Protein AF-A0A7J2K9R0-F1 (afdb_monomer)

Radius of gyration: 17.67 Å; Cα contacts (8 Å, |Δi|>4): 328; chains: 1; bounding box: 55×39×41 Å

Secondary structure (DSSP, 8-state):
-EEEEES--SBSSHHHHHHHHHHHHHHHTT-EEEEEEE-HHHHTT-SSSPBPS-PPPTTEEEEEEPPPTTTTTS--EE-HHHHHHS--SEEEEE--TTS-HHHHHHHHHHHHHHS-EEEE-----HHHHHHHHTS--SEEEES-HHHHHHTGGGG-HHHHTTEEE-PPP----TT-PPPPPGGGTTS-------

Sequence (194 aa):
MRIAIMSRWNATCGVSLHAEIIGRKFRELGHDVIVYAPTLESADTDWHHRHIDVIDEPWVHRVFEETDEYLYPAGGSIRSEELLEDDYDAFILESVVRFPINEFKRIASKIKKKAPLILVMHLGYIRDVDPFMEIDWDKIVVFDSRYAKEILSTYGRRVEEKIVESSYPCPIFDDVKPIRLKSLEDVFLFFTFG

Nearest PDB structures (foldseek):
  1ya6-assembly1_A  TM=5.634E-01  e=8.699E-05  Tequatrovirus T4
  8uvk-assembly1_A  TM=5.642E-01  e=7.621E-03  Campylobacter jejuni
  1qo0-assembly1_E  TM=5.357E-01  e=3.240E-02  Pseudomonas aeruginosa
  3gg7-assembly1_A  TM=3.828E-01  e=9.911E-02  Deinococcus radiodurans
  3h21-assembly2_B-3  TM=3.371E-01  e=3.457E+00  Bacillus anthracis str. A2012

Solvent-accessible surface area (backbone atoms only — not comparable to full-atom values): 11271 Å² total; per-residue (Å²): 96,36,36,36,38,36,33,56,63,66,34,57,36,76,63,12,50,51,49,49,56,53,52,54,48,40,42,76,75,67,31,46,60,38,35,40,21,48,26,68,77,45,41,51,71,37,91,76,37,34,68,50,101,67,84,78,57,98,47,56,41,63,45,27,34,46,25,49,73,90,46,46,62,45,58,46,43,61,57,57,62,64,68,66,70,56,82,41,64,31,37,38,35,51,51,56,78,34,50,25,51,62,57,46,60,77,45,47,71,62,49,44,75,67,17,57,32,32,39,37,62,67,74,91,46,63,84,71,43,52,74,59,69,77,49,88,60,64,32,37,35,31,56,45,69,64,56,42,61,75,54,47,48,80,68,36,68,84,49,53,79,29,56,41,79,50,68,75,84,80,85,82,68,93,85,70,73,92,78,79,58,77,94,47,72,90,49,90,78,87,80,82,92,131

pLDDT: mean 91.91, std 8.87, range [48.78, 98.81]

Foldseek 3Di:
DEEEEEFADQKLDLLNVLCCVVQVVCVVVVYHYAYAHADQVQQCVDPRIHHDPDDDDPRYDNFKHWADLVQPQADIEGNVVVLLVDAGQAYEYEDDSRHNLVRCQVCLVSSCVRYQYEYEDPDDDLVSCVSVLVHQHQAYEYQDVVSCVVRVCVSPDSHVVRYDHDHRDDDDDPPDDDDDDPVCPPPDDPDDDD

Mean predicted aligned error: 5.32 Å

Structure (mmCIF, N/CA/C/O backbone):
data_AF-A0A7J2K9R0-F1
#
_entry.id   AF-A0A7J2K9R0-F1
#
loop_
_atom_site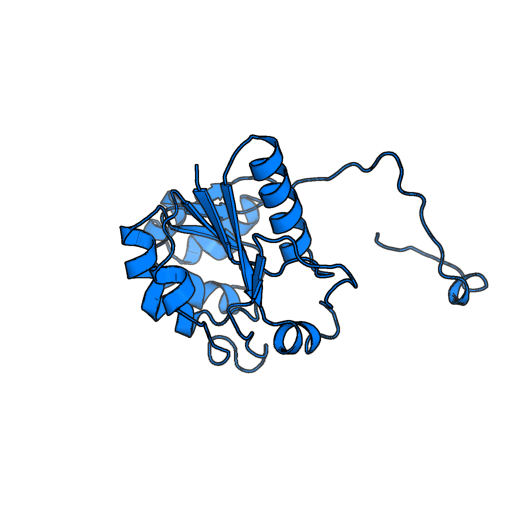.group_PDB
_atom_site.id
_atom_site.type_symbol
_atom_site.label_atom_id
_atom_site.label_alt_id
_atom_site.label_comp_id
_atom_site.label_asym_id
_atom_site.label_entity_id
_atom_site.label_seq_id
_atom_site.pdbx_PDB_ins_code
_atom_site.Cartn_x
_atom_site.Cartn_y
_atom_site.Cartn_z
_atom_site.occupancy
_atom_site.B_iso_or_equiv
_atom_site.auth_seq_id
_atom_site.auth_comp_id
_atom_site.auth_asym_id
_atom_site.auth_atom_id
_atom_site.pdbx_PDB_model_num
ATOM 1 N N . MET A 1 1 ? -11.243 -15.883 0.792 1.00 95.12 1 MET A N 1
ATOM 2 C CA . MET A 1 1 ? -11.508 -14.450 1.049 1.00 95.12 1 MET A CA 1
ATOM 3 C C . MET A 1 1 ? -11.116 -13.658 -0.180 1.00 95.12 1 MET A C 1
ATOM 5 O O . MET A 1 1 ? -10.231 -14.129 -0.888 1.00 95.12 1 MET A O 1
ATOM 9 N N . ARG A 1 2 ? -11.725 -12.494 -0.396 1.00 97.81 2 ARG A N 1
ATOM 10 C CA . ARG A 1 2 ? -11.329 -11.489 -1.387 1.00 97.81 2 ARG A CA 1
ATOM 11 C C . ARG A 1 2 ? -10.527 -10.389 -0.695 1.00 97.81 2 ARG A C 1
ATOM 13 O O . ARG A 1 2 ? -11.052 -9.706 0.175 1.00 97.81 2 ARG A O 1
ATOM 20 N N . ILE A 1 3 ? -9.243 -10.270 -1.009 1.00 98.56 3 ILE A N 1
ATOM 21 C CA . ILE A 1 3 ? -8.293 -9.386 -0.325 1.00 98.56 3 ILE A CA 1
ATOM 22 C C . ILE A 1 3 ? -7.865 -8.297 -1.304 1.00 98.56 3 ILE A C 1
ATOM 24 O O . ILE A 1 3 ? -7.267 -8.591 -2.336 1.00 98.56 3 ILE A O 1
ATOM 28 N N . ALA A 1 4 ? -8.159 -7.044 -0.974 1.00 98.56 4 ALA A N 1
ATOM 29 C CA . ALA A 1 4 ? -7.649 -5.896 -1.707 1.00 98.56 4 ALA A CA 1
ATOM 30 C C . ALA A 1 4 ? -6.278 -5.487 -1.154 1.00 98.56 4 ALA A C 1
ATOM 32 O O . ALA A 1 4 ? -6.114 -5.374 0.062 1.00 98.56 4 ALA A O 1
ATOM 33 N N . ILE A 1 5 ? -5.312 -5.243 -2.038 1.00 98.69 5 ILE A N 1
ATOM 34 C CA . ILE A 1 5 ? -3.982 -4.723 -1.704 1.00 98.69 5 ILE A CA 1
ATOM 35 C C . ILE A 1 5 ? -3.754 -3.449 -2.512 1.00 98.69 5 ILE A C 1
ATOM 37 O O . ILE A 1 5 ? -3.741 -3.486 -3.737 1.00 98.69 5 ILE A O 1
ATOM 41 N N . MET A 1 6 ? -3.557 -2.321 -1.841 1.00 98.56 6 MET A N 1
ATOM 42 C CA . MET A 1 6 ? -3.201 -1.055 -2.469 1.00 98.56 6 MET A CA 1
ATOM 43 C C . MET A 1 6 ? -1.718 -0.777 -2.246 1.00 98.56 6 MET A C 1
ATOM 45 O O . MET A 1 6 ? -1.290 -0.561 -1.113 1.00 98.56 6 MET A O 1
ATOM 49 N N . SER A 1 7 ? -0.938 -0.829 -3.322 1.00 97.88 7 SER A N 1
ATOM 50 C CA . SER A 1 7 ? 0.524 -0.739 -3.288 1.00 97.88 7 SER A CA 1
ATOM 51 C C . SER A 1 7 ? 1.077 -0.411 -4.674 1.00 97.88 7 SER A C 1
ATOM 53 O O . SER A 1 7 ? 0.404 -0.607 -5.682 1.00 97.88 7 SER A O 1
ATOM 55 N N . ARG A 1 8 ? 2.349 -0.012 -4.755 1.00 95.62 8 ARG A N 1
ATOM 56 C CA . ARG A 1 8 ? 3.124 -0.256 -5.983 1.00 95.62 8 ARG A CA 1
ATOM 57 C C . ARG A 1 8 ? 3.159 -1.762 -6.280 1.00 95.62 8 ARG A C 1
ATOM 59 O O . ARG A 1 8 ? 3.132 -2.573 -5.353 1.00 95.62 8 ARG A O 1
ATOM 66 N N . TRP A 1 9 ? 3.196 -2.117 -7.561 1.00 96.50 9 TRP A N 1
ATOM 67 C CA . TRP A 1 9 ? 3.180 -3.505 -8.027 1.00 96.50 9 TRP A CA 1
ATOM 68 C C . TRP A 1 9 ? 4.030 -3.663 -9.286 1.00 96.50 9 TRP A C 1
ATOM 70 O O . TRP A 1 9 ? 3.984 -2.784 -10.157 1.00 96.50 9 TRP A O 1
ATOM 80 N N . ASN A 1 10 ? 4.766 -4.775 -9.385 1.00 94.75 10 ASN A N 1
ATOM 81 C CA . ASN A 1 10 ? 5.724 -5.050 -10.456 1.00 94.75 10 ASN A CA 1
ATOM 82 C C . ASN A 1 10 ? 6.763 -3.920 -10.612 1.00 94.75 10 ASN A C 1
ATOM 84 O O . ASN A 1 10 ? 7.117 -3.541 -11.724 1.00 94.75 10 ASN A O 1
ATOM 88 N N . ALA A 1 11 ? 7.246 -3.351 -9.502 1.00 92.00 11 ALA A N 1
ATOM 89 C CA . ALA A 1 11 ? 8.170 -2.216 -9.497 1.00 92.00 11 ALA A CA 1
ATOM 90 C C . ALA A 1 11 ? 9.454 -2.509 -8.707 1.00 92.00 11 ALA A C 1
ATOM 92 O O . ALA A 1 11 ? 9.451 -3.283 -7.750 1.00 92.00 11 ALA A O 1
ATOM 93 N N . THR A 1 12 ? 10.555 -1.829 -9.044 1.00 88.38 12 THR A N 1
ATOM 94 C CA . THR A 1 12 ? 11.846 -1.918 -8.335 1.00 88.38 12 THR A CA 1
ATOM 95 C C . THR A 1 12 ? 11.802 -1.188 -6.985 1.00 88.38 12 THR A C 1
ATOM 97 O O . THR A 1 12 ? 12.500 -0.202 -6.762 1.00 88.38 12 THR A O 1
ATOM 100 N N . CYS A 1 13 ? 10.930 -1.628 -6.079 1.00 87.62 13 CYS A N 1
ATOM 101 C CA . CYS A 1 13 ? 10.645 -0.986 -4.800 1.00 87.62 13 CYS A CA 1
ATOM 102 C C . CYS A 1 13 ? 10.449 -2.041 -3.706 1.00 87.62 13 CYS A C 1
ATOM 104 O O . CYS A 1 13 ? 9.727 -3.012 -3.914 1.00 87.62 13 CYS A O 1
ATOM 106 N N . GLY A 1 14 ? 11.022 -1.828 -2.516 1.00 89.81 14 GLY A N 1
ATOM 107 C CA . GLY A 1 14 ? 10.841 -2.738 -1.375 1.00 89.81 14 GLY A CA 1
ATOM 108 C C . GLY A 1 14 ? 9.377 -2.881 -0.936 1.00 89.81 14 GLY A C 1
ATOM 109 O O . GLY A 1 14 ? 8.972 -3.946 -0.474 1.00 89.81 14 GLY A O 1
ATOM 110 N N . VAL A 1 15 ? 8.560 -1.846 -1.147 1.00 94.12 15 VAL A N 1
ATOM 111 C CA . VAL A 1 15 ? 7.116 -1.904 -0.883 1.00 94.12 15 VAL A CA 1
ATOM 112 C C . VAL A 1 15 ? 6.398 -2.782 -1.911 1.00 94.12 15 VAL A C 1
ATOM 114 O O . VAL A 1 15 ? 5.591 -3.628 -1.534 1.00 94.12 15 VAL A O 1
ATOM 117 N N . SER A 1 16 ? 6.764 -2.660 -3.194 1.00 94.75 16 SER A N 1
ATOM 118 C CA . SER A 1 16 ? 6.266 -3.549 -4.257 1.00 94.75 16 SER A CA 1
ATOM 119 C C . SER A 1 16 ? 6.641 -4.997 -3.969 1.00 94.75 16 SER A C 1
ATOM 121 O O . SER A 1 16 ? 5.772 -5.860 -3.953 1.00 94.75 16 SER A O 1
ATOM 123 N N . LEU A 1 17 ? 7.910 -5.254 -3.633 1.00 93.81 17 LEU A N 1
ATOM 124 C CA . LEU A 1 17 ? 8.387 -6.594 -3.298 1.00 93.81 17 LEU A CA 1
ATOM 125 C C . LEU A 1 17 ? 7.585 -7.212 -2.144 1.00 93.81 17 LEU A C 1
ATOM 127 O O . LEU A 1 17 ? 7.171 -8.367 -2.236 1.00 93.81 17 LEU A O 1
ATOM 131 N N . HIS A 1 18 ? 7.326 -6.445 -1.080 1.00 96.25 18 HIS A N 1
ATOM 132 C CA . HIS A 1 18 ? 6.516 -6.907 0.046 1.00 96.25 18 HIS A CA 1
ATOM 133 C C . HIS A 1 18 ? 5.105 -7.302 -0.398 1.00 96.25 18 HIS A C 1
ATOM 135 O O . HIS A 1 18 ? 4.678 -8.436 -0.164 1.00 96.25 18 HIS A O 1
ATOM 141 N N . ALA A 1 19 ? 4.418 -6.382 -1.082 1.00 97.31 19 ALA A N 1
ATOM 142 C CA . ALA A 1 19 ? 3.061 -6.568 -1.579 1.00 97.31 19 ALA A CA 1
ATOM 143 C C . ALA A 1 19 ? 2.961 -7.778 -2.516 1.00 97.31 19 ALA A C 1
ATOM 145 O O . ALA A 1 19 ? 2.031 -8.577 -2.410 1.00 97.31 19 ALA A O 1
ATOM 146 N N . GLU A 1 20 ? 3.939 -7.944 -3.407 1.00 96.50 20 GLU A N 1
ATOM 147 C CA . GLU A 1 20 ? 4.002 -9.043 -4.365 1.00 96.50 20 GLU A CA 1
ATOM 148 C C . GLU A 1 20 ? 4.180 -10.393 -3.680 1.00 96.50 20 GLU A C 1
ATOM 150 O O . GLU A 1 20 ? 3.450 -11.333 -3.997 1.00 96.50 20 GLU A O 1
ATOM 155 N N . ILE A 1 21 ? 5.088 -10.492 -2.704 1.00 94.88 21 ILE A N 1
ATOM 156 C CA . ILE A 1 21 ? 5.296 -11.726 -1.935 1.00 94.88 21 ILE A CA 1
ATOM 157 C C . ILE A 1 21 ? 3.995 -12.137 -1.241 1.00 94.88 21 ILE A C 1
ATOM 159 O O . ILE A 1 21 ? 3.545 -13.275 -1.401 1.00 94.88 21 ILE A O 1
ATOM 163 N N . ILE A 1 22 ? 3.362 -11.224 -0.496 1.00 95.88 22 ILE A N 1
ATOM 164 C CA . ILE A 1 22 ? 2.149 -11.562 0.261 1.00 95.88 22 ILE A CA 1
ATOM 165 C C . ILE A 1 22 ? 0.951 -11.797 -0.664 1.00 95.88 22 ILE A C 1
ATOM 167 O O . ILE A 1 22 ? 0.213 -12.762 -0.477 1.00 95.88 22 ILE A O 1
ATOM 171 N N . GLY A 1 23 ? 0.780 -10.974 -1.701 1.00 97.00 23 GLY A N 1
ATOM 172 C CA . GLY A 1 23 ? -0.342 -11.049 -2.630 1.00 97.00 23 GLY A CA 1
ATOM 173 C C . GLY A 1 23 ? -0.314 -12.338 -3.442 1.00 97.00 23 GLY A C 1
ATOM 174 O O . GLY A 1 23 ? -1.319 -13.048 -3.521 1.00 97.00 23 GLY A O 1
ATOM 175 N N . ARG A 1 24 ? 0.856 -12.712 -3.974 1.00 95.81 24 ARG A N 1
ATOM 176 C CA . ARG A 1 24 ? 1.040 -13.996 -4.667 1.00 95.81 24 ARG A CA 1
ATOM 177 C C . ARG A 1 24 ? 0.840 -15.164 -3.706 1.00 95.81 24 ARG A C 1
ATOM 179 O O . ARG A 1 24 ? 0.155 -16.123 -4.062 1.00 95.81 24 ARG A O 1
ATOM 186 N N . LYS A 1 25 ? 1.326 -15.065 -2.462 1.00 95.56 25 LYS A N 1
ATOM 187 C CA . LYS A 1 25 ? 1.118 -16.130 -1.475 1.00 95.56 25 LYS A CA 1
ATOM 188 C C . LYS A 1 25 ? -0.350 -16.306 -1.083 1.00 95.56 25 LYS A C 1
ATOM 190 O O . LYS A 1 25 ? -0.807 -17.438 -0.946 1.00 95.56 25 LYS A O 1
ATOM 195 N N . PHE A 1 26 ? -1.118 -15.224 -0.962 1.00 97.31 26 PHE A N 1
ATOM 196 C CA . PHE A 1 26 ? -2.565 -15.307 -0.753 1.00 97.31 26 PHE A CA 1
ATOM 197 C C . PHE A 1 26 ? -3.266 -16.027 -1.911 1.00 97.31 26 PHE A C 1
ATOM 199 O O . PHE A 1 26 ? -4.126 -16.873 -1.661 1.00 97.31 26 PHE A O 1
ATOM 206 N N . ARG A 1 27 ? -2.868 -15.768 -3.163 1.00 97.12 27 ARG A N 1
ATOM 207 C CA . ARG A 1 27 ? -3.390 -16.502 -4.331 1.00 97.12 27 ARG A CA 1
ATOM 208 C C . ARG A 1 27 ? -3.074 -17.994 -4.258 1.00 97.12 27 ARG A C 1
ATOM 210 O O . ARG A 1 27 ? -3.976 -18.804 -4.451 1.00 97.12 27 ARG A O 1
ATOM 217 N N . GLU A 1 28 ? -1.836 -18.363 -3.929 1.00 96.38 28 GLU A N 1
ATOM 218 C CA . GLU A 1 28 ? -1.441 -19.771 -3.748 1.00 96.38 28 GLU A CA 1
ATOM 219 C C . GLU A 1 28 ? -2.262 -20.482 -2.665 1.00 96.38 28 GLU A C 1
ATOM 221 O O . GLU A 1 28 ? -2.574 -21.664 -2.792 1.00 96.38 28 GLU A O 1
ATOM 226 N N . LEU A 1 29 ? -2.640 -19.758 -1.609 1.00 97.50 29 LEU A N 1
ATOM 227 C CA . LEU A 1 29 ? -3.485 -20.260 -0.525 1.00 97.50 29 LEU A CA 1
ATOM 228 C C . LEU A 1 29 ? -4.987 -20.289 -0.880 1.00 97.50 29 LEU A C 1
ATOM 230 O O . LEU A 1 29 ? -5.807 -20.642 -0.035 1.00 97.50 29 LEU A O 1
ATOM 234 N N . GLY A 1 30 ? -5.364 -19.948 -2.117 1.00 97.88 30 GLY A N 1
ATOM 235 C CA . GLY A 1 30 ? -6.742 -20.021 -2.611 1.00 97.88 30 GLY A CA 1
ATOM 236 C C . GLY A 1 30 ? -7.597 -18.787 -2.316 1.00 97.88 30 GLY A C 1
ATOM 237 O O . GLY A 1 30 ? -8.825 -18.857 -2.401 1.00 97.88 30 GLY A O 1
ATOM 238 N N . HIS A 1 31 ? -6.985 -17.655 -1.961 1.00 98.25 31 HIS A N 1
ATOM 239 C CA . HIS A 1 31 ? -7.700 -16.389 -1.817 1.00 98.25 31 HIS A CA 1
ATOM 240 C C . HIS A 1 31 ? -7.885 -15.697 -3.176 1.00 98.25 31 HIS A C 1
ATOM 242 O O . HIS A 1 31 ? -7.085 -15.841 -4.104 1.00 98.25 31 HIS A O 1
ATOM 248 N N . ASP A 1 32 ? -8.953 -14.915 -3.288 1.00 97.94 32 ASP A N 1
ATOM 249 C CA . ASP A 1 32 ? -9.110 -13.948 -4.365 1.00 97.94 32 ASP A CA 1
ATOM 250 C C . ASP A 1 32 ? -8.348 -12.679 -3.976 1.00 97.94 32 ASP A C 1
ATOM 252 O O . ASP A 1 32 ? -8.486 -12.211 -2.848 1.00 97.94 32 ASP A O 1
ATOM 256 N N . VAL A 1 33 ? -7.495 -12.159 -4.854 1.00 98.38 33 VAL A N 1
ATOM 257 C CA . VAL A 1 33 ? -6.685 -10.964 -4.567 1.00 98.38 33 VAL A CA 1
ATOM 258 C C . VAL A 1 33 ? -6.966 -9.954 -5.654 1.00 98.38 33 VAL A C 1
ATOM 260 O O . VAL A 1 33 ? -6.998 -10.336 -6.817 1.00 98.38 33 VAL A O 1
ATOM 263 N N . ILE A 1 34 ? -7.147 -8.698 -5.265 1.00 98.19 34 ILE A N 1
ATOM 264 C CA . ILE A 1 34 ? -7.205 -7.547 -6.164 1.00 98.19 34 ILE A CA 1
ATOM 265 C C . ILE A 1 34 ? -6.068 -6.622 -5.766 1.00 98.19 34 ILE A C 1
ATOM 267 O O . ILE A 1 34 ? -5.892 -6.333 -4.581 1.00 98.19 34 ILE A O 1
ATOM 271 N N . VAL A 1 35 ? -5.312 -6.141 -6.741 1.00 98.50 35 VAL A N 1
ATOM 272 C CA . VAL A 1 35 ? -4.253 -5.163 -6.521 1.00 98.50 35 VAL A CA 1
ATOM 273 C C . VAL A 1 35 ? -4.682 -3.827 -7.104 1.00 98.50 35 VAL A C 1
ATOM 275 O O . VAL A 1 35 ? -5.047 -3.748 -8.270 1.00 98.50 35 VAL A O 1
ATOM 278 N N . TYR A 1 36 ? -4.582 -2.771 -6.307 1.00 98.38 36 TYR A N 1
ATOM 279 C CA . TYR A 1 36 ? -4.724 -1.389 -6.739 1.00 98.38 36 T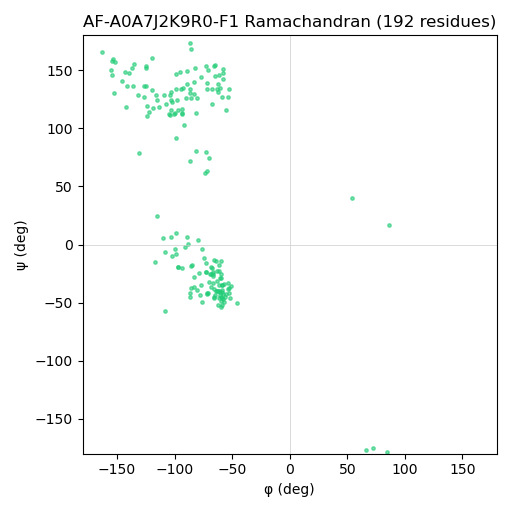YR A CA 1
ATOM 280 C C . TYR A 1 36 ? -3.340 -0.747 -6.783 1.00 98.38 36 TYR A C 1
ATOM 282 O O . TYR A 1 36 ? -2.710 -0.550 -5.744 1.00 98.38 36 TYR A O 1
ATOM 290 N N . ALA A 1 37 ? -2.874 -0.431 -7.985 1.00 97.56 37 ALA A N 1
ATOM 291 C CA . ALA A 1 37 ? -1.526 0.043 -8.272 1.00 97.56 37 ALA A CA 1
ATOM 292 C C . ALA A 1 37 ? -1.530 1.439 -8.916 1.00 97.56 37 ALA A C 1
ATOM 294 O O . ALA A 1 37 ? -2.558 1.858 -9.459 1.00 97.56 37 ALA A O 1
ATOM 295 N N . PRO A 1 38 ? -0.408 2.178 -8.875 1.00 96.56 38 PRO A N 1
ATOM 296 C CA . PRO A 1 38 ? -0.314 3.446 -9.579 1.00 96.56 38 PRO A CA 1
ATOM 297 C C . PRO A 1 38 ? -0.248 3.218 -11.085 1.00 96.56 38 PRO A C 1
ATOM 299 O O . PRO A 1 38 ? 0.288 2.193 -11.520 1.00 96.56 38 PRO A O 1
ATOM 302 N N . THR A 1 39 ? -0.744 4.159 -11.888 1.00 95.12 39 THR A N 1
ATOM 303 C CA . THR A 1 39 ? -0.547 4.107 -13.343 1.00 95.12 39 THR A CA 1
ATOM 304 C C . THR A 1 39 ? 0.941 4.084 -13.685 1.00 95.12 39 THR A C 1
ATOM 306 O O . THR A 1 39 ? 1.783 4.584 -12.936 1.00 95.12 39 THR A O 1
ATOM 309 N N . LEU A 1 40 ? 1.270 3.462 -14.818 1.00 91.50 40 LEU A N 1
ATOM 310 C CA . LEU A 1 40 ? 2.658 3.321 -15.258 1.00 91.50 40 LEU A CA 1
ATOM 311 C C . LEU A 1 40 ? 3.308 4.689 -15.489 1.00 91.50 40 LEU A C 1
ATOM 313 O O . LEU A 1 40 ? 4.440 4.904 -15.071 1.00 91.50 40 LEU A O 1
ATOM 317 N N . GLU A 1 41 ? 2.558 5.630 -16.074 1.00 89.25 41 GLU A N 1
ATOM 318 C CA . GLU A 1 41 ? 3.017 7.004 -16.294 1.00 89.25 41 GLU A CA 1
ATOM 319 C C . GLU A 1 41 ? 3.393 7.685 -14.974 1.00 89.25 41 GLU A C 1
ATOM 321 O O . GLU A 1 41 ? 4.477 8.256 -14.881 1.00 89.25 41 GLU A O 1
ATOM 326 N N . SER A 1 42 ? 2.553 7.563 -13.940 1.00 89.69 42 SER A N 1
ATOM 327 C CA . SER A 1 42 ? 2.855 8.094 -12.608 1.00 89.69 42 SER A CA 1
ATOM 328 C C . SER A 1 42 ? 4.082 7.450 -11.986 1.00 89.69 42 SER A C 1
ATOM 330 O O . SER A 1 42 ? 4.988 8.146 -11.525 1.00 89.69 42 SER A O 1
ATOM 332 N N . ALA A 1 43 ? 4.102 6.116 -11.959 1.00 84.62 43 ALA A N 1
ATOM 333 C CA . ALA A 1 43 ? 5.110 5.348 -11.240 1.00 84.62 43 ALA A CA 1
ATOM 334 C C . ALA A 1 43 ? 6.515 5.586 -11.814 1.00 84.62 43 ALA A C 1
ATOM 336 O O . ALA A 1 43 ? 7.467 5.780 -11.060 1.00 84.62 43 ALA A O 1
ATOM 337 N N . ASP A 1 44 ? 6.637 5.675 -13.141 1.00 83.75 44 ASP A N 1
ATOM 338 C CA . ASP A 1 44 ? 7.926 5.809 -13.827 1.00 83.75 44 ASP A CA 1
ATOM 339 C C . ASP A 1 44 ? 8.543 7.216 -13.753 1.00 83.75 44 ASP A C 1
ATOM 341 O O . ASP A 1 44 ? 9.684 7.415 -14.184 1.00 83.75 44 ASP A O 1
ATOM 345 N N . THR A 1 45 ? 7.841 8.193 -13.168 1.00 80.19 45 THR A N 1
ATOM 346 C CA . THR A 1 45 ? 8.446 9.493 -12.821 1.00 80.19 45 THR A CA 1
ATOM 347 C C . THR A 1 45 ? 9.481 9.373 -11.699 1.00 80.19 45 THR A C 1
ATOM 349 O O . THR A 1 45 ? 10.320 10.258 -11.530 1.00 80.19 45 THR A O 1
ATOM 352 N N . ASP A 1 46 ? 9.438 8.283 -10.928 1.00 75.38 46 ASP A N 1
ATOM 353 C CA . ASP A 1 46 ? 10.414 7.965 -9.894 1.00 75.38 46 ASP A CA 1
ATOM 354 C C . ASP A 1 46 ? 11.667 7.319 -10.495 1.00 75.38 46 ASP A C 1
ATOM 356 O O . ASP A 1 46 ? 11.649 6.183 -10.972 1.00 75.38 46 ASP A O 1
ATOM 360 N N . TRP A 1 47 ? 12.801 8.010 -10.434 1.00 67.94 47 TRP A N 1
ATOM 361 C CA . TRP A 1 47 ? 14.048 7.475 -10.978 1.00 67.94 47 TRP A CA 1
ATOM 362 C C . TRP A 1 47 ? 14.580 6.256 -10.206 1.00 67.94 47 TRP A C 1
ATOM 364 O O . TRP A 1 47 ? 15.371 5.488 -10.759 1.00 67.94 47 TRP A O 1
ATOM 374 N N . HIS A 1 48 ? 14.145 6.063 -8.957 1.00 68.62 48 HIS A N 1
ATOM 375 C CA . HIS A 1 48 ? 14.557 4.956 -8.095 1.00 68.62 48 HIS A CA 1
ATOM 376 C C . HIS A 1 48 ? 13.588 3.774 -8.088 1.00 68.62 48 HIS A C 1
ATOM 378 O O . HIS A 1 48 ? 13.981 2.670 -7.710 1.00 68.62 48 HIS A O 1
ATOM 384 N N . HIS A 1 49 ? 12.339 3.983 -8.499 1.00 73.50 49 HIS A N 1
ATOM 385 C CA . HIS A 1 49 ? 11.277 2.993 -8.367 1.00 73.50 49 HIS A CA 1
ATOM 386 C C . HIS A 1 49 ? 10.542 2.823 -9.691 1.00 73.50 49 HIS A C 1
ATOM 388 O O . HIS A 1 49 ? 9.457 3.356 -9.896 1.00 73.50 49 HIS A O 1
ATOM 394 N N . ARG A 1 50 ? 11.162 2.072 -10.596 1.00 80.62 50 ARG A N 1
ATOM 395 C CA . ARG A 1 50 ? 10.689 1.924 -11.970 1.00 80.62 50 ARG A CA 1
ATOM 396 C C . ARG A 1 50 ? 9.847 0.671 -12.104 1.00 80.62 50 ARG A C 1
ATOM 398 O O . ARG A 1 50 ? 10.102 -0.322 -11.414 1.00 80.62 50 ARG A O 1
ATOM 405 N N . HIS A 1 51 ? 8.872 0.704 -13.002 1.00 85.12 51 HIS A N 1
ATOM 406 C CA . HIS A 1 51 ? 8.154 -0.501 -13.392 1.00 85.12 51 HIS A CA 1
ATOM 407 C C . HIS A 1 51 ? 9.123 -1.503 -14.037 1.00 85.12 51 HIS A C 1
ATOM 409 O O . HIS A 1 51 ? 10.023 -1.140 -14.800 1.00 85.12 51 HIS A O 1
ATOM 415 N N . ILE A 1 52 ? 8.966 -2.775 -13.691 1.00 86.81 52 ILE A N 1
ATOM 416 C CA . ILE A 1 52 ? 9.704 -3.882 -14.296 1.00 86.81 52 ILE A CA 1
ATOM 417 C C . ILE A 1 52 ? 8.977 -4.244 -15.591 1.00 86.81 52 ILE A C 1
ATOM 419 O O . ILE A 1 52 ? 7.755 -4.273 -15.613 1.00 86.81 52 ILE A O 1
ATOM 423 N N . ASP A 1 53 ? 9.705 -4.543 -16.666 1.00 86.69 53 ASP A N 1
ATOM 424 C CA . ASP A 1 53 ? 9.117 -4.902 -17.965 1.00 86.69 53 ASP A CA 1
ATOM 425 C C . ASP A 1 53 ? 8.435 -6.286 -17.928 1.00 86.69 53 ASP A C 1
ATOM 427 O O . 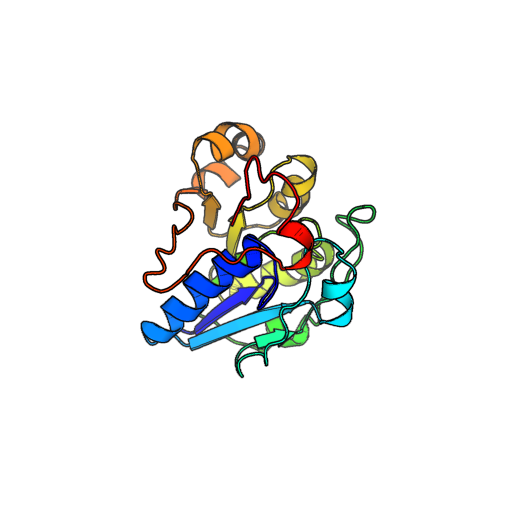ASP A 1 53 ? 8.970 -7.300 -18.382 1.00 86.69 53 ASP A O 1
ATOM 431 N N . VAL A 1 54 ? 7.261 -6.330 -17.297 1.00 89.25 54 VAL A N 1
ATOM 432 C CA . VAL A 1 54 ? 6.383 -7.488 -17.144 1.00 89.25 54 VAL A CA 1
ATOM 433 C C . VAL A 1 54 ? 4.935 -7.079 -17.387 1.00 89.25 54 VAL A C 1
ATOM 435 O O . VAL A 1 54 ? 4.530 -5.936 -17.159 1.00 89.25 54 VAL A O 1
ATOM 438 N N . ILE A 1 55 ? 4.144 -8.044 -17.850 1.00 92.06 55 ILE A N 1
ATOM 439 C CA . ILE A 1 55 ? 2.704 -7.879 -18.027 1.00 92.06 55 ILE A CA 1
ATOM 440 C C . ILE A 1 55 ? 2.038 -8.059 -16.664 1.00 92.06 55 ILE A C 1
ATOM 442 O O . ILE A 1 55 ? 2.234 -9.084 -16.011 1.00 92.06 55 ILE A O 1
ATOM 446 N N . ASP A 1 56 ? 1.238 -7.071 -16.269 1.00 96.12 56 ASP A N 1
ATOM 447 C CA . ASP A 1 56 ? 0.431 -7.135 -15.056 1.00 96.12 56 ASP A CA 1
ATOM 448 C C . ASP A 1 56 ? -0.521 -8.336 -15.070 1.00 96.12 56 ASP A C 1
ATOM 450 O O . ASP A 1 56 ? -1.115 -8.699 -16.092 1.00 96.12 56 ASP A O 1
ATOM 454 N N . GLU A 1 57 ? -0.696 -8.951 -13.905 1.00 96.81 57 GLU A N 1
ATOM 455 C CA . GLU A 1 57 ? -1.670 -10.016 -13.739 1.00 96.81 57 GLU A CA 1
ATOM 456 C C . GLU A 1 57 ? -3.104 -9.491 -13.931 1.00 96.81 57 GLU A C 1
ATOM 458 O O . GLU A 1 57 ? -3.383 -8.329 -13.636 1.00 96.81 57 GLU A O 1
ATOM 463 N N . PRO A 1 58 ? -4.069 -10.344 -14.331 1.00 96.38 58 PRO A N 1
ATOM 464 C CA . PRO A 1 58 ? -5.453 -9.917 -14.573 1.00 96.38 58 PRO A CA 1
ATOM 465 C C . PRO A 1 58 ? -6.172 -9.299 -13.367 1.00 96.38 58 PRO A C 1
ATOM 467 O O . PRO A 1 58 ? -7.243 -8.727 -13.525 1.00 96.38 58 PRO A O 1
ATOM 470 N N . TRP A 1 59 ? -5.619 -9.470 -12.167 1.00 96.12 59 TRP A N 1
ATOM 471 C CA . TRP A 1 59 ? -6.141 -8.935 -10.913 1.00 96.12 59 TRP A CA 1
ATOM 472 C C . TRP A 1 59 ? -5.449 -7.640 -10.464 1.00 96.12 59 TRP A C 1
ATOM 474 O O . TRP A 1 59 ? -5.624 -7.213 -9.323 1.00 96.12 59 TRP A O 1
ATOM 484 N N . VAL A 1 60 ? -4.629 -7.032 -11.322 1.00 97.81 60 VAL A N 1
ATOM 485 C CA . VAL A 1 60 ? -3.948 -5.763 -11.055 1.00 97.81 60 VAL A CA 1
ATOM 486 C C . VAL A 1 60 ? -4.669 -4.635 -11.784 1.00 97.81 60 VAL A C 1
ATOM 488 O O . VAL A 1 60 ? -4.816 -4.640 -13.004 1.00 97.81 60 VAL A O 1
ATOM 491 N N . HIS A 1 61 ? -5.095 -3.636 -11.019 1.00 97.38 61 HIS A N 1
ATOM 492 C CA . HIS A 1 61 ? -5.849 -2.476 -11.471 1.00 97.38 61 HIS A CA 1
ATOM 493 C C . HIS A 1 61 ? -5.045 -1.208 -11.179 1.00 97.38 61 HIS A C 1
ATOM 495 O O . HIS A 1 61 ? -4.748 -0.873 -10.034 1.00 97.38 61 HIS A O 1
ATOM 501 N N . ARG A 1 62 ? -4.680 -0.476 -12.229 1.00 96.56 62 ARG A N 1
ATOM 502 C CA . ARG A 1 62 ? -3.804 0.704 -12.160 1.00 96.56 62 ARG A CA 1
ATOM 503 C C . ARG A 1 62 ? -4.605 1.982 -11.867 1.00 96.56 62 ARG A C 1
ATOM 505 O O . ARG A 1 62 ? -4.853 2.766 -12.774 1.00 96.56 62 ARG A O 1
ATOM 512 N N . VAL A 1 63 ? -5.109 2.160 -10.649 1.00 97.06 63 VAL A N 1
ATOM 513 C CA . VAL A 1 63 ? -6.223 3.082 -10.324 1.00 97.06 63 VAL A CA 1
ATOM 514 C C . VAL A 1 63 ? -5.839 4.441 -9.741 1.00 97.06 63 VAL A C 1
ATOM 516 O O . VAL A 1 63 ? -6.727 5.261 -9.510 1.00 97.06 63 VAL A O 1
ATOM 519 N N . PHE A 1 64 ? -4.562 4.710 -9.477 1.00 97.38 64 PHE A N 1
ATOM 520 C CA . PHE A 1 64 ? -4.165 5.981 -8.873 1.00 97.38 64 PHE A CA 1
ATOM 521 C C . PHE A 1 64 ? -2.946 6.617 -9.535 1.00 97.38 64 PHE A C 1
ATOM 523 O O . PHE A 1 64 ? -2.125 5.947 -10.148 1.00 97.38 64 PHE A O 1
ATOM 530 N N . GLU A 1 65 ? -2.852 7.930 -9.395 1.00 96.62 65 GLU A N 1
ATOM 531 C CA . GLU A 1 65 ? -1.687 8.726 -9.750 1.00 96.62 65 GLU A CA 1
ATOM 532 C C . GLU A 1 65 ? -0.953 9.084 -8.461 1.00 96.62 65 GLU A C 1
ATOM 534 O O . GLU A 1 65 ? -1.566 9.546 -7.490 1.00 96.62 65 GLU A O 1
ATOM 539 N N . GLU A 1 66 ? 0.354 8.871 -8.446 1.00 95.25 66 GLU A N 1
ATOM 540 C CA . GLU A 1 66 ? 1.214 9.239 -7.335 1.00 95.25 66 GLU A CA 1
ATOM 541 C C . GLU A 1 66 ? 1.400 10.753 -7.272 1.00 95.25 66 GLU A C 1
ATOM 543 O O . GLU A 1 66 ? 1.302 11.472 -8.267 1.00 95.25 66 GLU A O 1
ATOM 548 N N . THR A 1 67 ? 1.679 11.252 -6.073 1.00 94.19 67 THR A N 1
ATOM 549 C CA . THR A 1 67 ? 2.147 12.627 -5.914 1.00 94.19 67 THR A CA 1
ATOM 550 C C . THR A 1 67 ? 3.665 12.708 -6.055 1.00 94.19 67 THR A C 1
ATOM 552 O O . THR A 1 67 ? 4.348 11.692 -6.156 1.00 94.19 67 THR A O 1
ATOM 555 N N . ASP A 1 68 ? 4.207 13.916 -6.069 1.00 89.94 68 ASP A N 1
ATOM 556 C CA . ASP A 1 68 ? 5.638 14.173 -5.939 1.00 89.94 68 ASP A CA 1
ATOM 557 C C . ASP A 1 68 ? 6.015 14.324 -4.452 1.00 89.94 68 ASP A C 1
ATOM 559 O O . ASP A 1 68 ? 5.207 14.799 -3.650 1.00 89.94 68 ASP A O 1
ATOM 563 N N . GLU A 1 69 ? 7.239 13.951 -4.070 1.00 86.38 69 GLU A N 1
ATOM 564 C CA . GLU A 1 69 ? 7.717 14.076 -2.683 1.00 86.38 69 GLU A CA 1
ATOM 565 C C . GLU A 1 69 ? 7.641 15.517 -2.151 1.00 86.38 69 GLU A C 1
ATOM 567 O O . GLU A 1 69 ? 7.347 15.723 -0.973 1.00 86.38 69 GLU A O 1
ATOM 572 N N . TYR A 1 70 ? 7.852 16.524 -3.005 1.00 88.44 70 TYR A N 1
ATOM 573 C CA . TYR A 1 70 ? 7.747 17.937 -2.630 1.00 88.44 70 TYR A CA 1
ATOM 574 C C . TYR A 1 70 ? 6.303 18.399 -2.414 1.00 88.44 70 TYR A C 1
ATOM 576 O O . TYR A 1 70 ? 6.075 19.397 -1.728 1.00 88.44 70 TYR A O 1
ATOM 584 N N . LEU A 1 71 ? 5.334 17.709 -3.020 1.00 91.19 71 LEU A N 1
A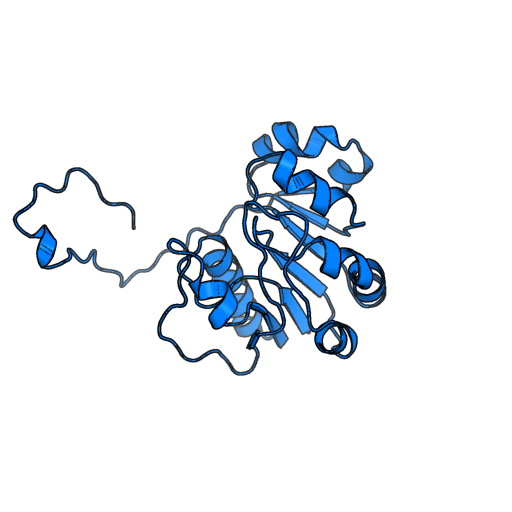TOM 585 C CA . LEU A 1 71 ? 3.911 18.024 -2.901 1.00 91.19 71 LEU A CA 1
ATOM 586 C C . LEU A 1 71 ? 3.228 17.226 -1.789 1.00 91.19 71 LEU A C 1
ATOM 588 O O . LEU A 1 71 ? 2.174 17.649 -1.308 1.00 91.19 71 LEU A O 1
ATOM 592 N N . TYR A 1 72 ? 3.817 16.108 -1.362 1.00 92.75 72 TYR A N 1
ATOM 593 C CA . TYR A 1 72 ? 3.278 15.263 -0.305 1.00 92.75 72 TYR A CA 1
ATOM 594 C C . TYR A 1 72 ? 2.973 16.066 0.981 1.00 92.75 72 TYR A C 1
ATOM 596 O O . TYR A 1 72 ? 3.806 16.863 1.422 1.00 92.75 72 TYR A O 1
ATOM 604 N N . PRO A 1 73 ? 1.796 15.880 1.621 1.00 94.69 73 PRO A N 1
ATOM 605 C CA . PRO A 1 73 ? 0.755 14.873 1.348 1.00 94.69 73 PRO A CA 1
ATOM 606 C C . PRO A 1 73 ? -0.322 15.273 0.330 1.00 94.69 73 PRO A C 1
ATOM 608 O O . PRO A 1 73 ? -1.324 14.568 0.179 1.00 94.69 73 PRO A O 1
ATOM 611 N N . ALA A 1 74 ? -0.180 16.423 -0.325 1.00 94.62 74 ALA A N 1
ATOM 612 C CA . ALA A 1 74 ? -1.082 16.868 -1.382 1.00 94.62 74 ALA A CA 1
ATOM 613 C C . ALA A 1 74 ? -0.665 16.301 -2.747 1.00 94.62 74 ALA A C 1
ATOM 615 O O . ALA A 1 74 ? 0.430 15.771 -2.896 1.00 94.62 74 ALA A O 1
ATOM 616 N N . GLY A 1 75 ? -1.538 16.442 -3.747 1.00 94.75 75 GLY A N 1
ATOM 617 C CA . GLY A 1 75 ? -1.301 15.966 -5.111 1.00 94.75 75 GLY A CA 1
ATOM 618 C C . GLY A 1 75 ? -1.661 14.494 -5.329 1.00 94.75 75 GLY A C 1
ATOM 619 O O . GLY A 1 75 ? -2.172 13.819 -4.433 1.00 94.75 75 GLY A O 1
ATOM 620 N N . GLY A 1 76 ? -1.417 14.026 -6.554 1.00 95.69 76 GLY A N 1
ATOM 621 C CA . GLY A 1 76 ? -1.883 12.729 -7.040 1.00 95.69 76 GLY A CA 1
ATOM 622 C C . GLY A 1 76 ? -3.411 12.647 -7.166 1.00 95.69 76 GLY A C 1
ATOM 623 O O . GLY A 1 76 ? -4.132 13.629 -6.967 1.00 95.69 76 GLY A O 1
ATOM 624 N N . SER A 1 77 ? -3.918 11.475 -7.542 1.00 97.19 77 SER A N 1
ATOM 625 C CA . SER A 1 77 ? -5.359 11.235 -7.698 1.00 97.19 77 SER A CA 1
ATOM 626 C C . SER A 1 77 ? -5.703 9.760 -7.509 1.00 97.19 77 SER A C 1
ATOM 628 O O . SER A 1 77 ? -4.839 8.908 -7.663 1.00 97.19 77 SER A O 1
ATOM 630 N N . ILE A 1 78 ? -6.953 9.438 -7.167 1.00 98.00 78 ILE A N 1
ATOM 631 C CA . ILE A 1 78 ? -7.436 8.051 -7.066 1.00 98.00 78 ILE A CA 1
ATOM 632 C C . ILE A 1 78 ? -8.760 7.955 -7.819 1.00 98.00 78 ILE A C 1
ATOM 634 O O . ILE A 1 78 ? -9.677 8.731 -7.542 1.00 98.00 78 ILE A O 1
ATOM 638 N N . ARG A 1 79 ? -8.886 6.976 -8.723 1.00 97.38 79 ARG A N 1
ATOM 639 C CA . ARG A 1 79 ? -10.161 6.588 -9.349 1.00 97.38 79 ARG A CA 1
ATOM 640 C C . ARG A 1 79 ? -11.019 5.852 -8.325 1.00 97.38 79 ARG A C 1
ATOM 642 O O . ARG A 1 79 ? -11.017 4.629 -8.233 1.00 97.38 79 ARG A O 1
ATOM 649 N N . SER A 1 80 ? -11.657 6.633 -7.458 1.00 94.88 80 SER A N 1
ATOM 650 C CA . SER A 1 80 ? -12.258 6.140 -6.221 1.00 94.88 80 SER A CA 1
ATOM 651 C C . SER A 1 80 ? -13.448 5.210 -6.427 1.00 94.88 80 SER A C 1
ATOM 653 O O . SER A 1 80 ? -13.736 4.388 -5.562 1.00 94.88 80 SER A O 1
ATOM 655 N N . GLU A 1 81 ? -14.124 5.337 -7.562 1.00 94.19 81 GLU A N 1
ATOM 656 C CA . GLU A 1 81 ? -15.281 4.544 -7.949 1.00 94.19 81 GLU A CA 1
ATOM 657 C C . GLU A 1 81 ? -14.910 3.061 -8.005 1.00 94.19 81 GLU A C 1
ATOM 659 O O . GLU A 1 81 ? -15.590 2.254 -7.383 1.00 94.19 81 GLU A O 1
ATOM 664 N N . GLU A 1 82 ? -13.766 2.720 -8.606 1.00 91.25 82 GLU A N 1
ATOM 665 C CA . GLU A 1 82 ? -13.292 1.333 -8.726 1.00 91.25 82 GLU A CA 1
ATOM 666 C C . GLU A 1 82 ? -13.083 0.689 -7.342 1.00 91.25 82 GLU A C 1
ATOM 668 O O . GLU A 1 82 ? -13.566 -0.408 -7.080 1.00 91.25 82 GLU A O 1
ATOM 673 N N . LEU A 1 83 ? -12.481 1.420 -6.394 1.00 95.56 83 LEU A N 1
ATOM 674 C CA . LEU A 1 83 ? -12.265 0.931 -5.023 1.00 95.56 83 LEU A CA 1
ATOM 675 C C . LEU A 1 83 ? -13.571 0.783 -4.221 1.00 95.56 83 LEU A C 1
ATOM 677 O O . LEU A 1 83 ? -13.612 0.057 -3.222 1.00 95.56 83 LEU A O 1
ATOM 681 N N . LEU A 1 84 ? -14.609 1.543 -4.581 1.00 95.75 84 LEU A N 1
ATOM 682 C CA . LEU A 1 84 ? -15.889 1.587 -3.874 1.00 95.75 84 LEU A CA 1
ATOM 683 C C . LEU A 1 84 ? -16.955 0.687 -4.504 1.00 95.75 84 LEU A C 1
ATOM 685 O O . LEU A 1 84 ? -17.925 0.366 -3.815 1.00 95.75 84 LEU A O 1
ATOM 689 N N . GLU A 1 85 ? -16.806 0.290 -5.762 1.00 93.69 85 GLU A N 1
ATOM 690 C CA . GLU A 1 85 ? -17.676 -0.675 -6.438 1.00 93.69 85 GLU A CA 1
ATOM 691 C C . GLU A 1 85 ? -17.305 -2.108 -6.067 1.00 93.69 85 GLU A C 1
ATOM 693 O O . GLU A 1 85 ? -18.196 -2.911 -5.790 1.00 93.69 85 GLU A O 1
ATOM 698 N N . ASP A 1 86 ? -16.009 -2.401 -5.959 1.00 92.00 86 ASP A N 1
ATOM 699 C CA . ASP A 1 86 ? -15.535 -3.713 -5.544 1.00 92.00 86 ASP A CA 1
ATOM 700 C C . ASP A 1 86 ? -15.921 -4.054 -4.096 1.00 92.00 86 ASP A C 1
ATOM 702 O O . ASP A 1 86 ? -15.943 -3.203 -3.193 1.00 92.00 86 ASP A O 1
ATOM 706 N N . ASP A 1 87 ? -16.193 -5.339 -3.874 1.00 92.50 87 ASP A N 1
ATOM 707 C CA . ASP A 1 87 ? -16.316 -5.937 -2.549 1.00 92.50 87 ASP A CA 1
ATOM 708 C C . ASP A 1 87 ? -15.017 -6.650 -2.174 1.00 92.50 87 ASP A C 1
ATOM 710 O O . ASP A 1 87 ? -14.307 -7.194 -3.022 1.00 92.50 87 ASP A O 1
ATOM 714 N N . TYR A 1 88 ? -14.691 -6.646 -0.888 1.00 96.06 88 TYR A N 1
ATOM 715 C CA . TYR A 1 88 ? -13.519 -7.315 -0.337 1.00 96.06 88 TYR A CA 1
ATOM 716 C C . TYR A 1 88 ? -13.769 -7.632 1.138 1.00 96.06 88 TYR A C 1
ATOM 718 O O . TYR A 1 88 ? -14.498 -6.924 1.824 1.00 96.06 88 TYR A O 1
ATOM 726 N N . ASP A 1 89 ? -13.152 -8.706 1.620 1.00 98.25 89 ASP A N 1
ATOM 727 C CA . ASP A 1 89 ? -13.190 -9.138 3.019 1.00 98.25 89 ASP A CA 1
ATOM 728 C C . ASP A 1 89 ? -12.110 -8.443 3.865 1.00 98.25 89 ASP A C 1
ATOM 730 O O . ASP A 1 89 ? -12.190 -8.444 5.091 1.00 98.25 89 ASP A O 1
ATOM 734 N N . ALA A 1 90 ? -11.078 -7.883 3.224 1.00 98.38 90 ALA A N 1
ATOM 735 C CA . ALA A 1 90 ? -10.011 -7.103 3.849 1.00 98.38 90 ALA A CA 1
ATOM 736 C C . ALA A 1 90 ? -9.399 -6.125 2.835 1.00 98.38 90 ALA A C 1
ATOM 738 O O . ALA A 1 90 ? -9.271 -6.463 1.656 1.00 98.38 90 ALA A O 1
ATOM 739 N N . PHE A 1 91 ? -8.987 -4.944 3.304 1.00 98.69 91 PHE A N 1
ATOM 740 C CA . PHE A 1 91 ? -8.269 -3.953 2.502 1.00 98.69 91 PHE A CA 1
ATOM 741 C C . PHE A 1 91 ? -6.925 -3.633 3.157 1.00 98.69 91 PHE A C 1
ATOM 743 O O . PHE A 1 91 ? -6.880 -3.072 4.252 1.00 98.69 91 PHE A O 1
ATOM 750 N N . ILE A 1 92 ? -5.836 -3.988 2.486 1.00 98.75 92 ILE A N 1
ATOM 751 C CA . ILE A 1 92 ? -4.460 -3.759 2.924 1.00 98.75 92 ILE A CA 1
ATOM 752 C C . ILE A 1 92 ? -3.895 -2.598 2.115 1.00 98.75 92 ILE A C 1
ATOM 754 O O . ILE A 1 92 ? -3.957 -2.611 0.891 1.00 98.75 92 ILE A O 1
ATOM 758 N N . LEU A 1 93 ? -3.333 -1.602 2.788 1.00 98.75 93 LEU A N 1
ATOM 759 C CA . LEU A 1 93 ? -2.605 -0.514 2.155 1.00 98.75 93 LEU A CA 1
ATOM 760 C C . LEU A 1 93 ? -1.142 -0.563 2.577 1.00 98.75 93 LEU A C 1
ATOM 762 O O . LEU A 1 93 ? -0.835 -0.500 3.765 1.00 98.75 93 LEU A O 1
ATOM 766 N N . GLU A 1 94 ? -0.251 -0.615 1.599 1.00 98.50 94 GLU A N 1
ATOM 767 C CA . GLU A 1 94 ? 1.195 -0.568 1.785 1.00 98.50 94 GLU A CA 1
ATOM 768 C C . GLU A 1 94 ? 1.658 0.891 1.640 1.00 98.50 94 GLU A C 1
ATOM 770 O O . GLU A 1 94 ? 1.509 1.497 0.576 1.00 98.50 94 GLU A O 1
ATOM 775 N N . SER A 1 95 ? 2.149 1.511 2.719 1.00 97.25 95 SER A N 1
ATOM 776 C CA . SER A 1 95 ? 2.455 2.946 2.689 1.00 97.25 95 SER A CA 1
ATOM 777 C C . SER A 1 95 ? 3.688 3.282 1.846 1.00 97.25 95 SER A C 1
ATOM 779 O O . SER A 1 95 ? 4.715 2.618 1.921 1.00 97.25 95 SER A O 1
ATOM 781 N N . VAL A 1 96 ? 3.605 4.368 1.070 1.00 94.06 96 VAL A N 1
ATOM 782 C CA . VAL A 1 96 ? 4.723 4.965 0.316 1.00 94.06 96 VAL A CA 1
ATOM 783 C C . VAL A 1 96 ? 4.646 6.494 0.395 1.00 94.06 96 VAL A C 1
ATOM 785 O O . VAL A 1 96 ? 3.548 7.049 0.429 1.00 94.06 96 VAL A O 1
ATOM 788 N N . VAL A 1 97 ? 5.795 7.186 0.397 1.00 89.38 97 VAL A N 1
ATOM 789 C CA . VAL A 1 97 ? 5.890 8.665 0.517 1.00 89.38 97 VAL A CA 1
ATOM 790 C C . VAL A 1 97 ? 5.187 9.396 -0.638 1.00 89.38 97 VAL A C 1
ATOM 792 O O . VAL A 1 97 ? 4.840 10.559 -0.517 1.00 89.38 97 VAL A O 1
ATOM 795 N N . ARG A 1 98 ? 4.912 8.715 -1.755 1.00 93.00 98 ARG A N 1
ATOM 796 C CA . ARG A 1 98 ? 4.241 9.290 -2.932 1.00 93.00 98 ARG A CA 1
ATOM 797 C C . ARG A 1 98 ? 2.765 8.902 -3.064 1.00 93.00 98 ARG A C 1
ATOM 799 O O . ARG A 1 98 ? 2.115 9.235 -4.054 1.00 93.00 98 ARG A O 1
ATOM 806 N N . PHE A 1 99 ? 2.209 8.212 -2.070 1.00 96.62 99 PHE A N 1
ATOM 807 C CA . PHE A 1 99 ? 0.809 7.804 -2.091 1.00 96.62 99 PHE A CA 1
ATOM 808 C C . PHE A 1 99 ? -0.114 9.037 -1.994 1.00 96.62 99 PHE A C 1
ATOM 810 O O . PHE A 1 99 ? 0.122 9.879 -1.121 1.00 96.62 99 PHE A O 1
ATOM 817 N N . PRO A 1 100 ? -1.180 9.156 -2.818 1.00 97.25 100 PRO A N 1
ATOM 818 C CA . PRO A 1 100 ? -2.154 10.258 -2.763 1.00 97.25 100 PRO A CA 1
ATOM 819 C C . PRO A 1 100 ? -3.066 10.169 -1.524 1.00 97.25 100 PRO A C 1
ATOM 821 O O . PRO A 1 100 ? -4.288 10.011 -1.600 1.00 97.25 100 PRO A O 1
ATOM 824 N N . ILE A 1 101 ? -2.464 10.273 -0.339 1.00 98.12 101 ILE A N 1
ATOM 825 C CA . ILE A 1 101 ? -3.098 10.005 0.952 1.00 98.12 101 ILE A CA 1
ATOM 826 C C . ILE A 1 101 ? -4.284 10.932 1.226 1.00 98.12 101 ILE A C 1
ATOM 828 O O . ILE A 1 101 ? -5.291 10.493 1.780 1.00 98.12 101 ILE A O 1
ATOM 832 N N . ASN A 1 102 ? -4.219 12.192 0.790 1.00 97.38 102 ASN A N 1
ATOM 833 C CA . ASN A 1 102 ? -5.323 13.137 0.955 1.00 97.38 102 ASN A CA 1
ATOM 834 C C . ASN A 1 102 ? -6.563 12.758 0.133 1.00 97.38 102 ASN A C 1
ATOM 836 O O . ASN A 1 102 ? -7.681 12.966 0.606 1.00 97.38 102 ASN A O 1
ATOM 840 N N . GLU A 1 103 ? -6.393 12.153 -1.044 1.00 97.88 103 GLU A N 1
ATOM 841 C CA . GLU A 1 103 ? -7.518 11.611 -1.812 1.00 97.88 103 GLU A CA 1
ATOM 842 C C . GLU A 1 103 ? -8.064 10.347 -1.144 1.00 97.88 103 GLU A C 1
ATOM 844 O O . GLU A 1 103 ? -9.278 10.207 -0.976 1.00 97.88 103 GLU A O 1
ATOM 849 N N . PHE A 1 104 ? -7.182 9.473 -0.651 1.00 98.50 104 PHE A N 1
ATOM 850 C CA . PHE A 1 104 ? -7.594 8.251 0.037 1.00 98.50 104 PHE A CA 1
ATOM 851 C C . PHE A 1 104 ? -8.390 8.534 1.319 1.00 98.50 104 PHE A C 1
ATOM 853 O O . PHE A 1 104 ? -9.414 7.892 1.565 1.00 98.50 104 PHE A O 1
ATOM 860 N N . LYS A 1 105 ? -8.003 9.547 2.110 1.00 98.31 105 LYS A N 1
ATOM 861 C CA . LYS A 1 105 ? -8.743 9.991 3.311 1.00 98.31 105 LYS A CA 1
ATOM 862 C C . LYS A 1 105 ? -10.228 10.243 3.030 1.00 98.31 105 LYS A C 1
ATOM 864 O O . LYS A 1 105 ? -11.070 9.943 3.877 1.00 98.31 105 LYS A O 1
ATOM 869 N N . ARG A 1 106 ? -10.570 10.749 1.837 1.00 97.62 106 ARG A N 1
ATOM 870 C CA . ARG A 1 106 ? -11.960 11.053 1.446 1.00 97.62 106 ARG A CA 1
ATOM 871 C C . ARG A 1 106 ? -12.828 9.803 1.311 1.00 97.62 106 ARG A C 1
ATOM 873 O O . ARG A 1 106 ? -14.050 9.891 1.442 1.00 97.62 106 ARG A O 1
ATOM 880 N N . ILE A 1 107 ? -12.215 8.646 1.066 1.00 97.81 107 ILE A N 1
ATOM 881 C CA . ILE A 1 107 ? -12.913 7.377 0.831 1.00 97.81 107 ILE A CA 1
ATOM 882 C C . ILE A 1 107 ? -12.626 6.305 1.882 1.00 97.81 107 ILE A C 1
ATOM 884 O O . ILE A 1 107 ? -13.415 5.371 2.004 1.00 97.81 107 ILE A O 1
ATOM 888 N N . ALA A 1 108 ? -11.587 6.464 2.706 1.00 98.25 108 ALA A N 1
ATOM 889 C CA . ALA A 1 108 ? -11.171 5.487 3.713 1.00 98.25 108 ALA A CA 1
ATOM 890 C C . ALA A 1 108 ? -12.315 5.053 4.647 1.00 98.25 108 ALA A C 1
ATOM 892 O O . ALA A 1 108 ? -12.490 3.868 4.914 1.00 98.25 108 ALA A O 1
ATOM 893 N N . SER A 1 109 ? -13.162 5.991 5.088 1.00 97.94 109 SER A N 1
ATOM 894 C CA . SER A 1 109 ? -14.318 5.668 5.943 1.00 97.94 109 SER A CA 1
ATOM 895 C C . SER A 1 109 ? -15.396 4.837 5.237 1.00 97.94 109 SER A C 1
ATOM 897 O O . SER A 1 109 ? -16.132 4.105 5.897 1.00 97.94 109 SER A O 1
ATOM 899 N N . LYS A 1 110 ? -15.513 4.942 3.907 1.00 97.81 110 LYS A N 1
ATOM 900 C CA . LYS A 1 110 ? -16.436 4.133 3.101 1.00 97.81 110 LYS A CA 1
ATOM 901 C C . LYS A 1 110 ? -15.872 2.729 2.892 1.00 97.81 110 LYS A C 1
ATOM 903 O O . LYS A 1 110 ? -16.605 1.769 3.091 1.00 97.81 110 LYS A O 1
ATOM 908 N N . ILE A 1 111 ? -14.577 2.624 2.585 1.00 97.88 111 ILE A N 1
ATOM 909 C CA . ILE A 1 111 ? -13.845 1.351 2.475 1.00 97.88 111 ILE A CA 1
ATOM 910 C C . ILE A 1 111 ? -13.948 0.572 3.793 1.00 97.88 111 ILE A C 1
ATOM 912 O O . ILE A 1 111 ? -14.388 -0.574 3.809 1.00 97.88 111 ILE A O 1
ATOM 916 N N . LYS A 1 112 ? -13.665 1.234 4.921 1.00 97.38 112 LYS A N 1
ATOM 917 C CA . LYS A 1 112 ? -13.716 0.630 6.259 1.00 97.38 112 LYS A CA 1
ATOM 918 C C . LYS A 1 112 ? -15.094 0.078 6.653 1.00 97.38 112 LYS A C 1
ATOM 920 O O . LYS A 1 112 ? -15.194 -0.859 7.437 1.00 97.38 112 LYS A O 1
ATOM 925 N N . LYS A 1 113 ? -16.183 0.648 6.127 1.00 96.88 113 LYS A N 1
ATOM 926 C CA . LYS A 1 113 ? -17.537 0.113 6.364 1.00 96.88 113 LYS A CA 1
ATOM 927 C C . LYS A 1 113 ? -17.769 -1.230 5.673 1.00 96.88 113 LYS A C 1
ATOM 929 O O . LYS A 1 113 ? -18.646 -1.966 6.113 1.00 96.88 113 LYS A O 1
ATOM 934 N N . LYS A 1 114 ? -17.032 -1.514 4.596 1.00 95.81 114 LYS A N 1
ATOM 935 C CA . LYS A 1 114 ? -17.120 -2.769 3.844 1.00 95.81 114 LYS A CA 1
ATOM 936 C C . LYS A 1 114 ? -16.214 -3.848 4.431 1.00 95.81 114 LYS A C 1
ATOM 938 O O . LYS A 1 114 ? -16.632 -4.994 4.528 1.00 95.81 114 LYS A O 1
ATOM 943 N N . ALA A 1 115 ? -15.000 -3.473 4.830 1.00 97.81 115 ALA A N 1
ATOM 944 C CA . ALA A 1 115 ? -13.974 -4.413 5.259 1.00 97.81 115 ALA A CA 1
ATOM 945 C C . ALA A 1 115 ? -13.005 -3.794 6.272 1.00 97.81 115 ALA A C 1
ATOM 947 O O . ALA A 1 115 ? -12.819 -2.574 6.257 1.00 97.81 115 ALA A O 1
ATOM 948 N N . PRO A 1 116 ? -12.316 -4.613 7.089 1.00 98.44 116 PRO A N 1
ATOM 949 C CA . PRO A 1 116 ? -11.194 -4.152 7.892 1.00 98.44 116 PRO A CA 1
ATOM 950 C C . PRO A 1 116 ? -10.153 -3.441 7.028 1.00 98.44 116 PRO A C 1
ATOM 952 O O . PRO A 1 116 ? -9.672 -3.993 6.033 1.00 98.44 116 PRO A O 1
ATOM 955 N N . LEU A 1 117 ? -9.807 -2.222 7.434 1.00 98.69 117 LEU A N 1
ATOM 956 C CA . LEU A 1 117 ? -8.840 -1.372 6.757 1.00 98.69 117 LEU A CA 1
ATOM 957 C C . LEU A 1 117 ? -7.496 -1.439 7.494 1.00 98.69 117 LEU A C 1
ATOM 959 O O . LEU A 1 117 ? -7.368 -0.987 8.636 1.00 98.69 117 LEU A O 1
ATOM 963 N N . ILE A 1 118 ? -6.497 -2.025 6.842 1.00 98.81 118 ILE A N 1
ATOM 964 C CA . ILE A 1 118 ? -5.206 -2.397 7.425 1.00 98.81 118 ILE A CA 1
ATOM 965 C C . ILE A 1 118 ? -4.102 -1.584 6.751 1.00 98.81 118 ILE A C 1
ATOM 967 O O . ILE A 1 118 ? -4.004 -1.562 5.528 1.00 98.81 118 ILE A O 1
ATOM 971 N N . LEU A 1 119 ? -3.257 -0.940 7.550 1.00 98.75 119 LEU A N 1
ATOM 972 C CA . LEU A 1 119 ? -2.060 -0.242 7.082 1.00 98.75 119 LEU A CA 1
ATOM 973 C C . LEU A 1 119 ? -0.836 -1.126 7.290 1.00 98.75 119 LEU A C 1
ATOM 975 O O . LEU A 1 119 ? -0.657 -1.635 8.389 1.00 98.75 119 LEU A O 1
ATOM 979 N N . VAL A 1 120 ? 0.038 -1.24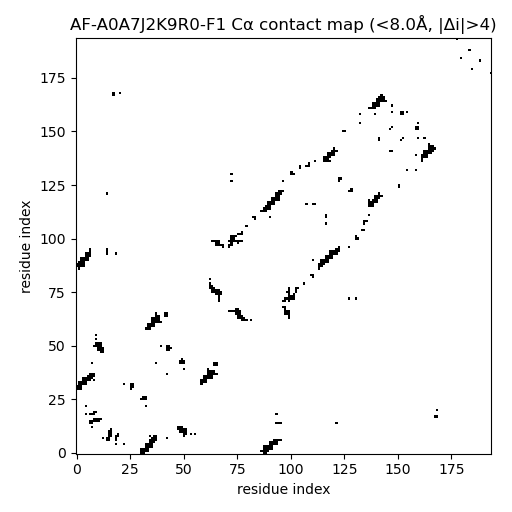1 6.298 1.00 98.62 120 VAL A N 1
ATOM 980 C CA . VAL A 1 120 ? 1.400 -1.764 6.447 1.00 98.62 120 VAL A CA 1
ATOM 981 C C . VAL A 1 120 ? 2.369 -0.597 6.330 1.00 98.62 120 VAL A C 1
ATOM 983 O O . VAL A 1 120 ? 2.361 0.133 5.339 1.00 98.62 120 VAL A O 1
ATOM 986 N N . MET A 1 121 ? 3.160 -0.381 7.380 1.00 97.50 121 MET A N 1
ATOM 987 C CA . MET A 1 121 ? 3.986 0.809 7.526 1.00 97.50 121 MET A CA 1
ATOM 988 C C . MET A 1 121 ? 5.409 0.602 6.996 1.00 97.50 121 MET A C 1
ATOM 990 O O . MET A 1 121 ? 6.202 -0.096 7.625 1.00 97.50 121 MET A O 1
ATOM 994 N N . HIS A 1 122 ? 5.752 1.286 5.901 1.00 96.31 122 HIS A N 1
ATOM 995 C CA . HIS A 1 122 ? 7.113 1.325 5.333 1.00 96.31 122 HIS A CA 1
ATOM 996 C C . HIS A 1 122 ? 7.829 2.666 5.513 1.00 96.31 122 HIS A C 1
ATOM 998 O O . HIS A 1 122 ? 8.998 2.797 5.158 1.00 96.31 122 HIS A O 1
ATOM 1004 N N . LEU A 1 123 ? 7.137 3.686 6.025 1.00 94.88 123 LEU A N 1
ATOM 1005 C CA . LEU A 1 123 ? 7.686 5.038 6.133 1.00 94.88 123 LEU A CA 1
ATOM 1006 C C . LEU A 1 123 ? 8.660 5.149 7.307 1.00 94.88 123 LEU A C 1
ATOM 1008 O O . LEU A 1 123 ? 8.444 4.554 8.357 1.00 94.88 123 LEU A O 1
ATOM 1012 N N . GLY A 1 124 ? 9.715 5.948 7.133 1.00 91.31 124 GLY A N 1
ATOM 1013 C CA . GLY A 1 124 ? 10.769 6.126 8.138 1.00 91.31 124 GLY A CA 1
ATOM 1014 C C . GLY A 1 124 ? 10.696 7.426 8.947 1.00 91.31 124 GLY A C 1
ATOM 1015 O O . GLY A 1 124 ? 11.430 7.567 9.921 1.00 91.31 124 GLY A O 1
ATOM 1016 N N . TYR A 1 125 ? 9.840 8.381 8.566 1.00 91.81 125 TYR A N 1
ATOM 1017 C CA . TYR A 1 125 ? 9.817 9.726 9.152 1.00 91.81 125 TYR A CA 1
ATOM 1018 C C . TYR A 1 125 ? 8.425 10.116 9.654 1.00 91.81 125 TYR A C 1
ATOM 1020 O O . TYR A 1 125 ? 7.444 9.957 8.934 1.00 91.81 125 TYR A O 1
ATOM 1028 N N . ILE A 1 126 ? 8.351 10.723 10.848 1.00 92.75 126 ILE A N 1
ATOM 1029 C CA . ILE A 1 126 ? 7.093 11.212 11.459 1.00 92.75 126 ILE A CA 1
ATOM 1030 C C . ILE A 1 126 ? 6.309 12.105 10.492 1.00 92.75 126 ILE A C 1
ATOM 1032 O O . ILE A 1 126 ? 5.120 11.890 10.299 1.00 92.75 126 ILE A O 1
ATOM 1036 N N . ARG A 1 127 ? 6.984 13.049 9.818 1.00 92.69 127 ARG A N 1
ATOM 1037 C CA . ARG A 1 127 ? 6.353 13.948 8.834 1.00 92.69 127 ARG A CA 1
ATOM 1038 C C . ARG A 1 127 ? 5.584 13.180 7.756 1.00 92.69 127 ARG A C 1
ATOM 1040 O O . ARG A 1 127 ? 4.529 13.626 7.317 1.00 92.69 127 ARG A O 1
ATOM 1047 N N . ASP A 1 128 ? 6.120 12.042 7.326 1.00 94.94 128 ASP A N 1
ATOM 1048 C CA . ASP A 1 128 ? 5.523 11.253 6.256 1.00 94.94 128 ASP A CA 1
ATOM 1049 C C . ASP A 1 128 ? 4.410 10.340 6.805 1.00 94.94 128 ASP A C 1
ATOM 1051 O O . ASP A 1 128 ? 3.442 10.048 6.106 1.00 94.94 128 ASP A O 1
ATOM 1055 N N . VAL A 1 129 ? 4.507 9.949 8.079 1.00 96.69 129 VAL A N 1
ATOM 1056 C CA . VAL A 1 129 ? 3.529 9.127 8.811 1.00 96.69 129 VAL A CA 1
ATOM 1057 C C . VAL A 1 129 ? 2.300 9.926 9.255 1.00 96.69 129 VAL A C 1
ATOM 1059 O O . VAL A 1 129 ? 1.194 9.383 9.221 1.00 96.69 129 VAL A O 1
ATOM 1062 N N . ASP A 1 130 ? 2.461 11.201 9.624 1.00 96.06 130 ASP A N 1
ATOM 1063 C CA . ASP A 1 130 ? 1.402 12.074 10.157 1.00 96.06 130 ASP A CA 1
ATOM 1064 C C . ASP A 1 130 ? 0.091 11.999 9.346 1.00 96.06 130 ASP A C 1
ATOM 1066 O O . ASP A 1 130 ? -0.960 11.718 9.934 1.00 96.06 130 ASP A O 1
ATOM 1070 N N . PRO A 1 131 ? 0.104 12.132 8.002 1.00 97.06 131 PRO A N 1
ATOM 10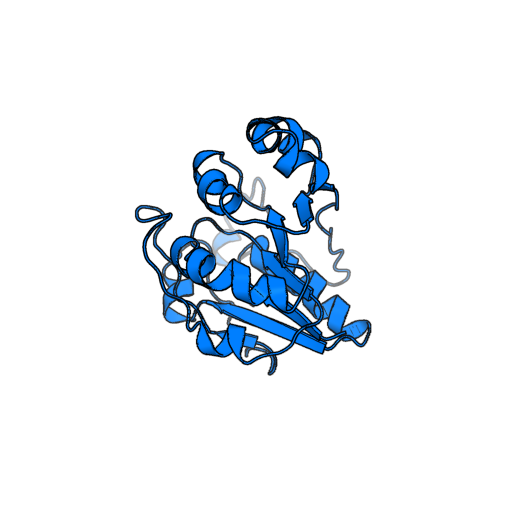71 C CA . PRO A 1 131 ? -1.116 12.074 7.201 1.00 97.06 131 PRO A CA 1
ATOM 1072 C C . PRO A 1 131 ? -1.827 10.718 7.266 1.00 97.06 131 PRO A C 1
ATOM 1074 O O . PRO A 1 131 ? -3.052 10.667 7.177 1.00 97.06 131 PRO A O 1
ATOM 1077 N N . PHE A 1 132 ? -1.096 9.613 7.434 1.00 97.94 132 PHE A N 1
ATOM 1078 C CA . PHE A 1 132 ? -1.700 8.287 7.577 1.00 97.94 132 PHE A CA 1
ATOM 1079 C C . PHE A 1 132 ? -2.422 8.139 8.916 1.00 97.94 132 PHE A C 1
ATOM 1081 O O . PHE A 1 132 ? -3.434 7.443 8.984 1.00 97.94 132 PHE A O 1
ATOM 1088 N N . MET A 1 133 ? -1.946 8.795 9.976 1.00 96.81 133 MET A N 1
ATOM 1089 C CA . MET A 1 133 ? -2.528 8.677 11.320 1.00 96.81 133 MET A CA 1
ATOM 1090 C C . MET A 1 133 ? -3.859 9.426 11.480 1.00 96.81 133 MET A C 1
ATOM 1092 O O . MET A 1 133 ? -4.591 9.191 12.441 1.00 96.81 133 MET A O 1
ATOM 1096 N N . GLU A 1 134 ? -4.228 10.270 10.514 1.00 96.12 134 GLU A N 1
ATOM 1097 C CA . GLU A 1 134 ? -5.561 10.882 10.442 1.00 96.12 134 GLU A CA 1
ATOM 1098 C C . GLU A 1 134 ? -6.662 9.887 10.027 1.00 96.12 134 GLU A C 1
ATOM 1100 O O . GLU A 1 134 ? -7.851 10.161 10.209 1.00 96.12 134 GLU A O 1
ATOM 1105 N N . ILE A 1 135 ? -6.293 8.725 9.475 1.00 98.06 135 ILE A N 1
ATOM 1106 C CA . ILE A 1 135 ? -7.233 7.675 9.069 1.00 98.06 135 ILE A CA 1
ATOM 1107 C C . ILE A 1 135 ? -7.480 6.718 10.236 1.00 98.06 135 ILE A C 1
ATOM 1109 O O . ILE A 1 135 ? -6.570 6.296 10.950 1.00 98.06 135 ILE A O 1
ATOM 1113 N N . ASP A 1 136 ? -8.739 6.321 10.421 1.00 97.12 136 ASP A N 1
ATOM 1114 C CA . ASP A 1 136 ? -9.104 5.349 11.445 1.00 97.12 136 ASP A CA 1
ATOM 1115 C C . ASP A 1 136 ? -8.855 3.906 10.981 1.00 97.12 136 ASP A C 1
ATOM 1117 O O . ASP A 1 136 ? -9.780 3.203 10.588 1.00 97.12 136 ASP A O 1
ATOM 1121 N N . TRP A 1 137 ? -7.613 3.439 11.056 1.00 98.44 137 TRP A N 1
ATOM 1122 C CA . TRP A 1 137 ? -7.242 2.054 10.727 1.00 98.44 137 TRP A CA 1
ATOM 1123 C C . TRP A 1 137 ? -7.848 1.033 11.696 1.00 98.44 137 TRP A C 1
ATOM 1125 O O . TRP A 1 137 ? -8.103 1.358 12.857 1.00 98.44 137 TRP A O 1
ATOM 1135 N N . ASP A 1 138 ? -8.061 -0.202 11.254 1.00 98.56 138 ASP A N 1
ATOM 1136 C CA . ASP A 1 138 ? -8.392 -1.328 12.137 1.00 98.56 138 ASP A CA 1
ATOM 1137 C C . ASP A 1 138 ? -7.132 -1.988 12.696 1.00 98.56 138 ASP A C 1
ATOM 1139 O O . ASP A 1 138 ? -7.099 -2.364 13.871 1.00 98.56 138 ASP A O 1
ATOM 1143 N N . LYS A 1 139 ? -6.078 -2.071 11.874 1.00 98.50 139 LYS A N 1
ATOM 1144 C CA . LYS A 1 139 ? -4.742 -2.532 12.264 1.00 98.50 139 LYS A CA 1
ATOM 1145 C C . LYS A 1 139 ? -3.652 -1.748 11.545 1.00 98.50 139 LYS A C 1
ATOM 1147 O O . LYS A 1 139 ? -3.842 -1.310 10.413 1.00 98.50 139 LYS A O 1
ATOM 1152 N N . ILE A 1 140 ? -2.517 -1.592 12.221 1.00 98.56 140 ILE A N 1
ATOM 1153 C CA . ILE A 1 140 ? -1.298 -0.987 11.682 1.00 98.56 140 ILE A CA 1
ATOM 1154 C C . ILE A 1 140 ? -0.175 -2.005 11.861 1.00 98.56 140 ILE A C 1
ATOM 1156 O O . ILE A 1 140 ? 0.225 -2.311 12.980 1.00 98.56 140 ILE A O 1
ATOM 1160 N N . VAL A 1 141 ? 0.304 -2.559 10.759 1.00 98.38 141 VAL A N 1
ATOM 1161 C CA . VAL A 1 141 ? 1.389 -3.529 10.727 1.00 98.38 141 VAL A CA 1
ATOM 1162 C C . VAL A 1 141 ? 2.718 -2.788 10.672 1.00 98.38 141 VAL A C 1
ATOM 1164 O O . VAL A 1 141 ? 2.907 -1.891 9.849 1.00 98.38 141 VAL A O 1
ATOM 1167 N N . VAL A 1 142 ? 3.637 -3.173 11.551 1.00 97.75 142 VAL A N 1
ATOM 1168 C CA . VAL A 1 142 ? 5.022 -2.691 11.583 1.00 97.75 142 VAL A CA 1
ATOM 1169 C C . VAL A 1 142 ? 5.980 -3.873 11.532 1.00 97.75 142 VAL A C 1
ATOM 1171 O O . VAL A 1 142 ? 5.661 -4.956 12.023 1.00 97.75 142 VAL A O 1
ATOM 1174 N N . PHE A 1 143 ? 7.173 -3.655 10.986 1.00 96.50 143 PHE A N 1
ATOM 1175 C CA . PHE A 1 143 ? 8.180 -4.713 10.869 1.00 96.50 143 PHE A CA 1
ATOM 1176 C C . PHE A 1 143 ? 9.037 -4.899 12.122 1.00 96.50 143 PHE A C 1
ATOM 1178 O O . PHE A 1 143 ? 9.686 -5.933 12.263 1.00 96.50 143 PHE A O 1
ATOM 1185 N N . ASP A 1 144 ? 9.053 -3.904 13.013 1.00 94.56 144 ASP A N 1
ATOM 1186 C CA . ASP A 1 144 ? 9.896 -3.903 14.205 1.00 94.56 144 ASP A CA 1
ATOM 1187 C C . ASP A 1 144 ? 9.270 -3.056 15.325 1.00 94.56 144 ASP A C 1
ATOM 1189 O O . ASP A 1 144 ? 8.899 -1.894 15.120 1.00 94.56 144 ASP A O 1
ATOM 1193 N N . SER A 1 145 ? 9.174 -3.608 16.537 1.00 92.56 145 SER A N 1
ATOM 1194 C CA . SER A 1 145 ? 8.639 -2.869 17.694 1.00 92.56 145 SER A CA 1
ATOM 1195 C C . SER A 1 145 ? 9.437 -1.617 18.075 1.00 92.56 145 SER A C 1
ATOM 1197 O O . SER A 1 145 ? 8.877 -0.719 18.712 1.00 92.56 145 SER A O 1
ATOM 1199 N N . ARG A 1 146 ? 10.724 -1.515 17.717 1.00 94.12 146 ARG A N 1
ATOM 1200 C CA . ARG A 1 146 ? 11.534 -0.306 17.954 1.00 94.12 146 ARG A CA 1
ATOM 1201 C C . ARG A 1 146 ? 10.996 0.868 17.148 1.00 94.12 146 ARG A C 1
ATOM 1203 O O . ARG A 1 146 ? 10.801 1.937 17.715 1.00 94.12 146 ARG A O 1
ATOM 1210 N N . TYR A 1 147 ? 10.639 0.636 15.883 1.00 94.62 147 TYR A N 1
ATOM 1211 C CA . TYR A 1 147 ? 9.994 1.645 15.043 1.00 94.62 147 TYR A CA 1
ATOM 1212 C C . TYR A 1 147 ? 8.687 2.143 15.677 1.00 94.62 147 TYR A C 1
ATOM 1214 O O . TYR A 1 147 ? 8.472 3.347 15.810 1.00 94.62 147 TYR A O 1
ATOM 1222 N N . ALA A 1 148 ? 7.834 1.225 16.144 1.00 93.06 148 ALA A N 1
ATOM 1223 C CA . ALA A 1 148 ? 6.583 1.596 16.806 1.00 93.06 148 ALA A CA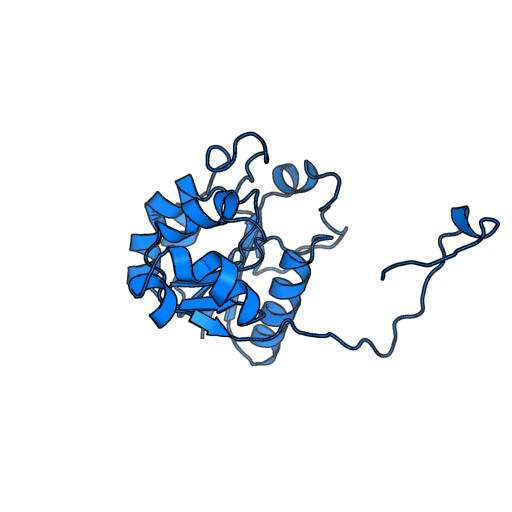 1
ATOM 1224 C C . ALA A 1 148 ? 6.815 2.468 18.051 1.00 93.06 148 ALA A C 1
ATOM 1226 O O . ALA A 1 148 ? 6.094 3.441 18.264 1.00 93.06 148 ALA A O 1
ATOM 1227 N N . LYS A 1 149 ? 7.836 2.151 18.855 1.00 93.12 149 LYS A N 1
ATOM 1228 C CA . LYS A 1 149 ? 8.183 2.914 20.063 1.00 93.12 149 LYS A CA 1
ATOM 1229 C C . LYS A 1 149 ? 8.734 4.303 19.754 1.00 93.12 149 LYS A C 1
ATOM 1231 O O . LYS A 1 149 ? 8.444 5.224 20.509 1.00 93.12 149 LYS A O 1
ATOM 1236 N N . GLU A 1 150 ? 9.516 4.453 18.691 1.00 93.19 150 GLU A N 1
ATOM 1237 C CA . GLU A 1 150 ? 10.163 5.724 18.342 1.00 93.19 150 GLU A CA 1
ATOM 1238 C C . GLU A 1 150 ? 9.239 6.671 17.569 1.00 93.19 150 GLU A C 1
ATOM 1240 O O . GLU A 1 150 ? 9.282 7.880 17.785 1.00 93.19 150 GLU A O 1
ATOM 1245 N N . ILE A 1 151 ? 8.392 6.126 16.693 1.00 93.88 151 ILE A N 1
ATOM 1246 C CA . ILE A 1 151 ? 7.576 6.909 15.758 1.00 93.88 151 ILE A CA 1
ATOM 1247 C C . ILE A 1 151 ? 6.103 6.886 16.168 1.00 93.88 151 ILE A C 1
ATOM 1249 O O . ILE A 1 151 ? 5.505 7.935 16.407 1.00 93.88 151 ILE A O 1
ATOM 1253 N N . LEU A 1 152 ? 5.504 5.696 16.287 1.00 93.75 152 LEU A N 1
ATOM 1254 C CA . LEU A 1 152 ? 4.049 5.567 16.432 1.00 93.75 152 LEU A CA 1
ATOM 1255 C C . LEU A 1 152 ? 3.522 5.855 17.846 1.00 93.75 152 LEU A C 1
ATOM 1257 O O . LEU A 1 152 ? 2.365 6.248 17.995 1.00 93.75 152 LEU A O 1
ATOM 1261 N N . SER A 1 153 ? 4.353 5.708 18.879 1.00 91.38 153 SER A N 1
ATOM 1262 C CA . SER A 1 153 ? 3.980 6.025 20.268 1.00 91.38 153 SER A CA 1
ATOM 1263 C C . SER A 1 153 ? 3.584 7.497 20.455 1.00 91.38 153 SER A C 1
ATOM 1265 O O . SER A 1 153 ? 2.771 7.831 21.320 1.00 91.38 153 SER A O 1
ATOM 1267 N N . THR A 1 154 ? 4.089 8.388 19.594 1.00 93.56 154 THR A N 1
ATOM 1268 C CA . THR A 1 154 ? 3.789 9.827 19.623 1.00 93.56 154 THR A CA 1
ATOM 1269 C C . THR A 1 154 ? 2.308 10.141 19.372 1.00 93.56 154 THR A C 1
ATOM 1271 O O . THR A 1 154 ? 1.811 11.162 19.850 1.00 93.56 154 THR A O 1
ATOM 1274 N N . TYR A 1 155 ? 1.571 9.239 18.713 1.00 94.81 155 TYR A N 1
ATOM 1275 C CA . TYR A 1 155 ? 0.134 9.376 18.442 1.00 94.81 155 TYR A CA 1
ATOM 1276 C C . TYR A 1 155 ? -0.758 8.810 19.565 1.00 94.81 155 TYR A C 1
ATOM 1278 O O . TYR A 1 155 ? -1.990 8.875 19.490 1.00 94.81 155 TYR A O 1
ATOM 1286 N N . GLY A 1 156 ? -0.147 8.280 20.629 1.00 94.00 156 GLY A N 1
ATOM 1287 C CA . GLY A 1 156 ? -0.813 7.816 21.841 1.00 94.00 156 GLY A CA 1
ATOM 1288 C C . GLY A 1 156 ? -1.605 6.514 21.691 1.00 94.00 156 GLY A C 1
ATOM 1289 O O . GLY A 1 156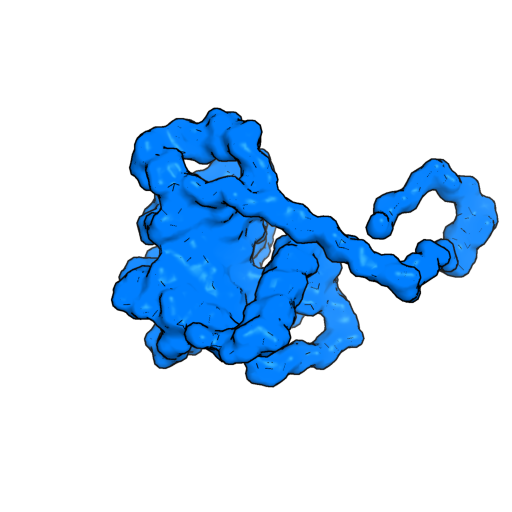 ? -1.635 5.863 20.644 1.00 94.00 156 GLY A O 1
ATOM 1290 N N . ARG A 1 157 ? -2.307 6.146 22.773 1.00 93.06 157 ARG A N 1
ATOM 1291 C CA . ARG A 1 157 ? -2.945 4.824 22.935 1.00 93.06 157 ARG A CA 1
ATOM 1292 C C . ARG A 1 157 ? -3.879 4.406 21.797 1.00 93.06 157 ARG A C 1
ATOM 1294 O O . ARG A 1 157 ? -3.941 3.228 21.467 1.00 93.06 157 ARG A O 1
ATOM 1301 N N . ARG A 1 158 ? -4.569 5.363 21.160 1.00 92.75 158 ARG A N 1
ATOM 1302 C CA . ARG A 1 158 ? -5.489 5.087 20.041 1.00 92.75 158 ARG A CA 1
ATOM 1303 C C . ARG A 1 158 ? -4.791 4.391 18.866 1.00 92.75 158 ARG A C 1
ATOM 1305 O O . ARG A 1 158 ? -5.429 3.597 18.175 1.00 92.75 158 ARG A O 1
ATOM 1312 N N . VAL A 1 159 ? -3.528 4.730 18.613 1.00 95.25 159 VAL A N 1
ATOM 1313 C CA . VAL A 1 159 ? -2.711 4.108 17.565 1.00 95.25 159 VAL A CA 1
ATOM 1314 C C . VAL A 1 159 ? -2.029 2.859 18.109 1.00 95.25 159 VAL A C 1
ATOM 1316 O O . VAL A 1 159 ? -2.106 1.816 17.467 1.00 95.25 159 VAL A O 1
ATOM 1319 N N . GLU A 1 160 ? -1.445 2.928 19.308 1.00 94.38 160 GLU A N 1
ATOM 1320 C CA . GLU A 1 160 ? -0.697 1.817 19.917 1.00 94.38 160 GLU A CA 1
ATOM 1321 C C . GLU A 1 160 ? -1.506 0.515 20.016 1.00 94.38 160 GLU A C 1
ATOM 1323 O O . GLU A 1 160 ? -1.002 -0.550 19.669 1.00 94.38 160 GLU A O 1
ATOM 1328 N N . GLU A 1 161 ? -2.781 0.588 20.409 1.00 96.19 161 GLU A N 1
ATOM 1329 C CA . GLU A 1 161 ? -3.662 -0.587 20.553 1.00 96.19 161 GLU A CA 1
ATOM 1330 C C . GLU A 1 161 ? -3.976 -1.292 19.217 1.00 96.19 161 GLU A C 1
ATOM 1332 O O . GLU A 1 161 ? -4.484 -2.419 19.189 1.00 96.19 161 GLU A O 1
ATOM 1337 N N . LYS A 1 162 ? -3.678 -0.640 18.090 1.00 97.44 162 LYS A N 1
ATOM 1338 C CA . LYS A 1 162 ? -3.906 -1.159 16.736 1.00 97.44 162 LYS A CA 1
ATOM 1339 C C . LYS A 1 162 ? -2.646 -1.749 16.108 1.00 97.44 162 LYS A C 1
ATOM 1341 O O . LYS A 1 162 ? -2.751 -2.347 15.034 1.00 97.44 162 LYS A O 1
ATOM 1346 N N . ILE A 1 163 ? -1.488 -1.585 16.748 1.00 97.75 163 ILE A N 1
ATOM 1347 C CA . ILE A 1 163 ? -0.205 -2.031 16.210 1.00 97.75 163 ILE A CA 1
ATOM 1348 C C . ILE A 1 163 ? -0.115 -3.557 16.257 1.00 97.75 163 ILE A C 1
ATOM 1350 O O . ILE A 1 163 ? -0.426 -4.189 17.266 1.00 97.75 163 ILE A O 1
ATOM 1354 N N . VAL A 1 164 ? 0.335 -4.145 15.153 1.00 97.81 164 VAL A N 1
ATOM 1355 C CA . VAL A 1 164 ? 0.691 -5.560 15.042 1.00 97.81 164 VAL A CA 1
ATOM 1356 C C . VAL A 1 164 ? 2.101 -5.635 14.481 1.00 97.81 164 VAL A C 1
ATOM 1358 O O . VAL A 1 164 ? 2.393 -5.048 13.444 1.00 97.81 164 VAL A O 1
ATOM 1361 N N . GLU A 1 165 ? 2.984 -6.351 15.163 1.00 96.62 165 GLU A N 1
ATOM 1362 C CA . GLU A 1 165 ? 4.325 -6.609 14.649 1.00 96.62 165 GLU A CA 1
ATOM 1363 C C . GLU A 1 165 ? 4.299 -7.847 13.749 1.00 96.62 165 GLU A C 1
ATOM 1365 O O . GLU A 1 165 ? 3.821 -8.909 14.152 1.00 96.62 165 GLU A O 1
ATOM 1370 N N . SER A 1 166 ? 4.797 -7.704 12.524 1.00 93.94 166 SER A N 1
ATOM 1371 C CA . SER A 1 166 ? 4.998 -8.801 11.579 1.00 93.94 166 SER A CA 1
ATOM 1372 C C . SER A 1 166 ? 6.289 -8.541 10.831 1.00 93.94 166 SER A C 1
ATOM 1374 O O . SER A 1 166 ? 6.392 -7.535 10.142 1.00 93.94 166 SER A O 1
ATOM 1376 N N . SER A 1 167 ? 7.270 -9.430 10.956 1.00 90.88 167 SER A N 1
ATOM 1377 C CA . SER A 1 167 ? 8.572 -9.251 10.313 1.00 90.88 167 SER A CA 1
ATOM 1378 C C . SER A 1 167 ? 8.452 -9.185 8.792 1.00 90.88 167 SER A C 1
ATOM 1380 O O . SER A 1 167 ? 7.629 -9.879 8.192 1.00 90.88 167 SER A O 1
ATOM 1382 N N . TYR A 1 168 ? 9.315 -8.378 8.174 1.00 88.94 168 TYR A N 1
ATOM 1383 C CA . TYR A 1 168 ? 9.425 -8.334 6.722 1.00 88.94 168 TYR A CA 1
ATOM 1384 C C . TYR A 1 168 ? 9.881 -9.719 6.218 1.00 88.94 168 TYR A C 1
ATOM 1386 O O . TYR A 1 168 ? 10.830 -10.284 6.776 1.00 88.94 168 TYR A O 1
ATOM 1394 N N . PRO A 1 169 ? 9.219 -10.303 5.206 1.00 86.50 169 PRO A N 1
ATOM 1395 C CA . PRO A 1 169 ? 9.577 -11.611 4.684 1.00 86.50 169 PRO A CA 1
ATOM 1396 C C . PRO A 1 169 ? 10.986 -11.581 4.087 1.00 86.50 169 PRO A C 1
ATOM 1398 O O . PRO A 1 169 ? 11.326 -10.694 3.313 1.00 86.50 169 PRO A O 1
ATOM 1401 N N . CYS A 1 170 ? 11.800 -12.581 4.417 1.00 82.19 170 CYS A N 1
ATOM 1402 C CA . CYS A 1 170 ? 13.093 -12.806 3.777 1.00 82.19 170 CYS A CA 1
ATOM 1403 C C . CYS A 1 170 ? 12.914 -13.903 2.716 1.00 82.19 170 CYS A C 1
ATOM 1405 O O . CYS A 1 170 ? 12.957 -15.087 3.071 1.00 82.19 170 CYS A O 1
ATOM 1407 N N . PRO A 1 171 ? 12.619 -13.558 1.448 1.00 73.19 171 PRO A N 1
ATOM 1408 C CA . PRO A 1 171 ? 12.500 -14.562 0.404 1.00 73.19 171 PRO A CA 1
ATOM 1409 C C . PRO A 1 171 ? 13.878 -15.180 0.143 1.00 73.19 171 PRO A C 1
ATOM 1411 O O . PRO A 1 171 ? 14.834 -14.487 -0.199 1.00 73.19 171 PRO A O 1
ATOM 1414 N N . ILE A 1 172 ? 13.981 -16.495 0.319 1.00 73.56 172 ILE A N 1
ATOM 1415 C CA . ILE A 1 172 ? 15.169 -17.259 -0.061 1.00 73.56 172 ILE A CA 1
ATOM 1416 C C . ILE A 1 172 ? 14.913 -17.794 -1.465 1.00 73.56 172 ILE A C 1
ATOM 1418 O O . ILE A 1 172 ? 13.971 -18.557 -1.674 1.00 73.56 172 ILE A O 1
ATOM 1422 N N . PHE A 1 173 ? 15.729 -17.365 -2.423 1.00 71.62 173 PHE A N 1
ATOM 1423 C CA . PHE A 1 173 ? 15.663 -17.846 -3.795 1.00 71.62 173 PHE A CA 1
ATOM 1424 C C . PHE A 1 173 ? 16.802 -18.836 -4.043 1.00 71.62 173 PHE A C 1
ATOM 1426 O O . PHE A 1 173 ? 17.971 -18.453 -4.012 1.00 71.62 173 PHE A O 1
ATOM 1433 N N . ASP A 1 174 ? 16.463 -20.097 -4.308 1.00 68.38 174 ASP A N 1
ATOM 1434 C CA . ASP A 1 174 ? 17.455 -21.168 -4.477 1.00 68.38 174 ASP A CA 1
ATOM 1435 C C . ASP A 1 174 ? 18.226 -21.075 -5.814 1.00 68.38 174 ASP A C 1
ATOM 1437 O O . ASP A 1 174 ? 19.364 -21.531 -5.909 1.00 68.38 174 ASP A O 1
ATOM 1441 N N . ASP A 1 175 ? 17.645 -20.420 -6.827 1.00 76.12 175 ASP A N 1
ATOM 1442 C CA . ASP A 1 175 ? 18.160 -20.373 -8.207 1.00 76.12 175 ASP A CA 1
ATOM 1443 C C . ASP A 1 175 ? 18.596 -18.969 -8.672 1.00 76.12 175 ASP A C 1
ATOM 1445 O O . ASP A 1 175 ? 18.633 -18.674 -9.870 1.00 76.12 175 ASP A O 1
ATOM 1449 N N . VAL A 1 176 ? 18.957 -18.074 -7.748 1.00 73.81 176 VAL A N 1
ATOM 1450 C CA . VAL A 1 176 ? 19.489 -16.748 -8.107 1.00 73.81 176 VAL A CA 1
ATOM 1451 C C . VAL A 1 176 ? 21.011 -16.773 -8.067 1.00 73.81 176 VAL A C 1
ATOM 1453 O O . VAL A 1 176 ? 21.632 -16.951 -7.021 1.00 73.81 176 VAL A O 1
ATOM 1456 N N . LYS A 1 177 ? 21.638 -16.568 -9.229 1.00 73.12 177 LYS A N 1
ATOM 1457 C CA . LYS A 1 177 ? 23.085 -16.342 -9.320 1.00 73.12 177 LYS A CA 1
ATOM 1458 C C . LYS A 1 177 ? 23.357 -14.842 -9.336 1.00 73.12 177 LYS A C 1
ATOM 1460 O O . LYS A 1 177 ? 22.708 -14.142 -10.112 1.00 73.12 177 LYS A O 1
ATOM 1465 N N . PRO A 1 178 ? 24.325 -14.341 -8.551 1.00 71.88 178 PRO A N 1
ATOM 1466 C CA . PRO A 1 178 ? 24.717 -12.943 -8.634 1.00 71.88 178 PRO A CA 1
ATOM 1467 C C . PRO A 1 178 ? 25.194 -12.634 -10.057 1.00 71.88 178 PRO A C 1
ATOM 1469 O O . PRO A 1 178 ? 26.056 -13.329 -10.602 1.00 71.88 178 PRO A O 1
ATOM 1472 N N . ILE A 1 179 ? 24.617 -11.599 -10.664 1.00 75.19 179 ILE A N 1
ATOM 1473 C CA . ILE A 1 179 ? 24.988 -11.135 -12.001 1.00 75.19 179 ILE A CA 1
ATOM 1474 C C . ILE A 1 179 ? 25.830 -9.878 -11.841 1.00 75.19 179 ILE A C 1
ATOM 1476 O O . ILE A 1 179 ? 25.392 -8.889 -11.258 1.00 75.19 179 ILE A O 1
ATOM 1480 N N . ARG A 1 180 ? 27.035 -9.894 -12.410 1.00 77.12 180 ARG A N 1
ATOM 1481 C CA . ARG A 1 180 ? 27.820 -8.675 -12.591 1.00 77.12 180 ARG A CA 1
ATOM 1482 C C . ARG A 1 180 ? 27.466 -8.070 -13.941 1.00 77.12 180 ARG A C 1
ATOM 1484 O O . ARG A 1 180 ? 27.538 -8.751 -14.962 1.00 77.12 180 ARG A O 1
ATOM 1491 N N . LEU A 1 181 ? 27.079 -6.797 -13.949 1.00 78.19 181 LEU A N 1
ATOM 1492 C CA . LEU A 1 181 ? 26.873 -6.069 -15.198 1.00 78.19 181 LEU A CA 1
ATOM 1493 C C . LEU A 1 181 ? 28.186 -6.040 -15.986 1.00 78.19 181 LEU A C 1
ATOM 1495 O O . LEU A 1 181 ? 29.231 -5.725 -15.418 1.00 78.19 181 LEU A O 1
ATOM 1499 N N . LYS A 1 182 ? 28.121 -6.316 -17.295 1.00 82.88 182 LYS A N 1
ATOM 1500 C CA . LYS A 1 182 ? 29.301 -6.331 -18.182 1.00 82.88 182 LYS A CA 1
ATOM 1501 C C . LYS A 1 182 ? 30.120 -5.042 -18.101 1.00 82.88 182 LYS A C 1
ATOM 1503 O O . LYS A 1 182 ? 31.341 -5.074 -18.113 1.00 82.88 182 LYS A O 1
ATOM 1508 N N . SER A 1 183 ? 29.446 -3.901 -17.957 1.00 83.94 183 SER A N 1
ATOM 1509 C CA . SER A 1 183 ? 30.075 -2.582 -17.814 1.00 83.94 183 SER A CA 1
ATOM 1510 C C . SER A 1 183 ? 30.912 -2.415 -16.541 1.00 83.94 183 SER A C 1
ATOM 1512 O O . SER A 1 183 ? 31.668 -1.454 -16.437 1.00 83.94 183 SER A O 1
ATOM 1514 N N . LEU A 1 184 ? 30.774 -3.320 -15.571 1.00 82.81 184 LEU A N 1
ATOM 1515 C CA . LEU A 1 184 ? 31.469 -3.290 -14.288 1.00 82.81 184 LEU A CA 1
ATOM 1516 C C . LEU A 1 184 ? 32.520 -4.401 -14.163 1.00 82.81 184 LEU A C 1
ATOM 1518 O O . LEU A 1 184 ? 33.077 -4.547 -13.078 1.00 82.81 184 LEU A O 1
ATOM 1522 N N . GLU A 1 185 ? 32.785 -5.194 -15.211 1.00 84.06 185 GLU A N 1
ATOM 1523 C CA . GLU A 1 185 ? 33.728 -6.329 -15.170 1.00 84.06 185 GLU A CA 1
ATOM 1524 C C . GLU A 1 185 ? 35.153 -5.906 -14.772 1.00 84.06 185 GLU A C 1
ATOM 1526 O O . GLU A 1 185 ? 35.773 -6.564 -13.931 1.00 84.06 185 GLU A O 1
ATOM 1531 N N . ASP A 1 186 ? 35.616 -4.753 -15.259 1.00 87.38 186 ASP A N 1
ATOM 1532 C CA . ASP A 1 186 ? 36.967 -4.231 -14.998 1.00 87.38 186 ASP A CA 1
ATOM 1533 C C . ASP A 1 186 ? 37.058 -3.307 -13.767 1.00 87.38 186 ASP A C 1
ATOM 1535 O O . ASP A 1 186 ? 38.135 -2.832 -13.406 1.00 87.38 186 ASP A O 1
ATOM 1539 N N . VAL A 1 187 ? 35.936 -3.037 -13.093 1.00 85.75 187 VAL A N 1
ATOM 1540 C CA . VAL A 1 187 ? 35.875 -2.120 -11.942 1.00 85.75 187 VAL A CA 1
ATOM 1541 C C . VAL A 1 187 ? 35.920 -2.912 -10.642 1.00 85.75 187 VAL A C 1
ATOM 1543 O O . VAL A 1 187 ? 35.067 -3.766 -10.429 1.00 85.75 187 VAL A O 1
ATOM 1546 N N . PHE A 1 188 ? 36.865 -2.618 -9.743 1.00 84.38 188 PHE A N 1
ATOM 1547 C CA . PHE A 1 188 ? 36.928 -3.271 -8.430 1.00 84.38 188 PHE A CA 1
ATOM 1548 C C . PHE A 1 188 ? 35.598 -3.125 -7.671 1.00 84.38 188 PHE A C 1
ATOM 1550 O O . PHE A 1 1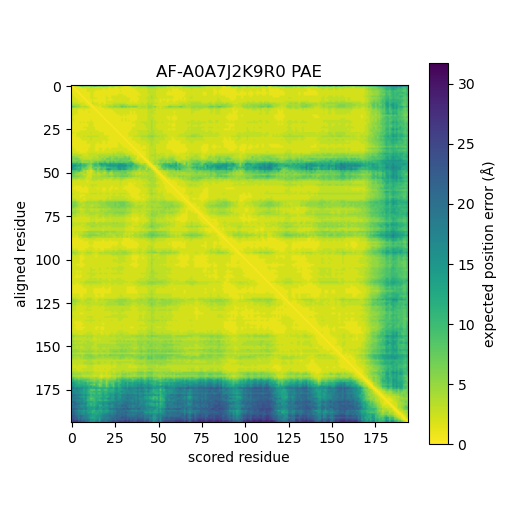88 ? 35.183 -2.023 -7.315 1.00 84.38 188 PHE A O 1
ATOM 1557 N N . LEU A 1 189 ? 34.933 -4.254 -7.429 1.00 75.50 189 LEU A N 1
ATOM 1558 C CA . LEU A 1 189 ? 33.642 -4.317 -6.755 1.00 75.50 189 LEU A CA 1
ATOM 1559 C C . LEU A 1 189 ? 33.866 -4.508 -5.252 1.00 75.50 189 LEU A C 1
ATOM 1561 O O . LEU A 1 189 ? 34.199 -5.606 -4.814 1.00 75.50 189 LEU A O 1
ATOM 1565 N N . PHE A 1 190 ? 33.712 -3.437 -4.471 1.00 73.69 190 PHE A N 1
ATOM 1566 C CA . PHE A 1 190 ? 33.925 -3.472 -3.018 1.00 73.69 190 PHE A CA 1
ATOM 1567 C C . PHE A 1 190 ? 32.758 -4.145 -2.276 1.00 73.69 190 PHE A C 1
ATOM 1569 O O . PHE A 1 190 ? 32.970 -5.064 -1.491 1.00 73.69 190 PHE A O 1
ATOM 1576 N N . PHE A 1 191 ? 31.524 -3.740 -2.575 1.00 62.38 191 PHE A N 1
ATOM 1577 C CA . PHE A 1 191 ? 30.300 -4.467 -2.244 1.00 62.38 191 PHE A CA 1
ATOM 1578 C C . PHE A 1 191 ? 29.204 -4.094 -3.247 1.00 62.38 191 PHE A C 1
ATOM 1580 O O . PHE A 1 191 ? 29.263 -3.058 -3.910 1.00 62.38 191 PHE A O 1
ATOM 1587 N N . THR A 1 192 ? 28.200 -4.953 -3.354 1.00 60.91 192 THR A N 1
ATOM 1588 C CA . THR A 1 192 ? 26.964 -4.742 -4.110 1.00 60.91 192 THR A CA 1
ATOM 1589 C C . THR A 1 192 ? 25.834 -5.223 -3.216 1.00 60.91 192 THR A C 1
ATOM 1591 O O . THR A 1 192 ? 25.971 -6.247 -2.551 1.00 60.91 192 THR A O 1
ATOM 1594 N N . PHE A 1 193 ? 24.753 -4.452 -3.162 1.00 56.94 193 PHE A N 1
ATOM 1595 C CA . PHE A 1 193 ? 23.504 -4.902 -2.566 1.00 56.94 193 PHE A CA 1
ATOM 1596 C C . PHE A 1 193 ? 22.641 -5.501 -3.677 1.00 56.94 193 PHE A C 1
ATOM 1598 O O . PHE A 1 193 ? 22.567 -4.928 -4.768 1.00 56.94 193 PHE A O 1
ATOM 1605 N N . GLY A 1 194 ? 22.050 -6.654 -3.389 1.00 48.78 194 GLY A N 1
ATOM 1606 C CA . GLY A 1 194 ? 21.119 -7.409 -4.218 1.00 48.78 194 GLY A CA 1
ATOM 1607 C C . GLY A 1 194 ? 20.319 -8.330 -3.318 1.00 48.78 194 GLY A C 1
ATOM 1608 O O . GLY A 1 194 ? 20.927 -8.830 -2.342 1.00 48.78 194 GLY A O 1
#